Protein AF-A0A539E375-F1 (afdb_monomer)

Mean predicted aligned error: 12.91 Å

Nearest PDB structures (foldseek):
  8bmq-assembly1_D  TM=7.706E-01  e=1.655E-03  Lactobacillus delbrueckii subsp. bulgaricus ATCC 11842 = JCM 1002
  4huq-assembly1_T  TM=7.557E-01  e=3.102E-03  Levilactobacillus brevis ATCC 367

Secondary structure (DSSP, 8-state):
-HHHHHHHHHHSS-HHHHHHHHHHHHHTHHHHHHHHHHHHHH------TT----TTPPPHHHHHHHHHHHHHHHHHHHHHHHHHHHS-HHHHHHHHHHHHGGGGGGT--HHHHHHHHHHHHHHHHHHHHHHHHHHTT----SHHHHHHHHHHHHHHHHHHHHHHHHH---------GGG-SPPPGGGGHHHHHHHHHHHH-

Foldseek 3Di:
DLVVVLVVLVVVPDPVLVVQLVVQCVVCVVVLVVLLCCLQPPDCDDPPPPDPPDPDGGDPVSVVVSVVVSVVVSSVSSVVSSCVVVADPLRVLLVVLVVCVVVVVVVDDSVVVSVVVVVCVVVVVVLVVVLCVLVVVDDDPDDVRVVVSVVVSVVVSVVVVVVCVVVDDPDPPPSPVVSVPDDPPVVVVVVVVVVVVVVVD

Structure (mmCIF, N/CA/C/O backbone):
data_AF-A0A539E375-F1
#
_entry.id   AF-A0A539E375-F1
#
loop_
_atom_site.group_PDB
_atom_site.id
_atom_site.type_symbol
_atom_site.label_atom_id
_atom_site.label_alt_id
_atom_site.label_comp_id
_atom_site.label_asym_id
_atom_site.label_entity_id
_atom_site.label_seq_id
_atom_site.pdbx_PDB_ins_code
_atom_site.Cartn_x
_atom_site.Cartn_y
_atom_site.Cartn_z
_atom_site.occupancy
_atom_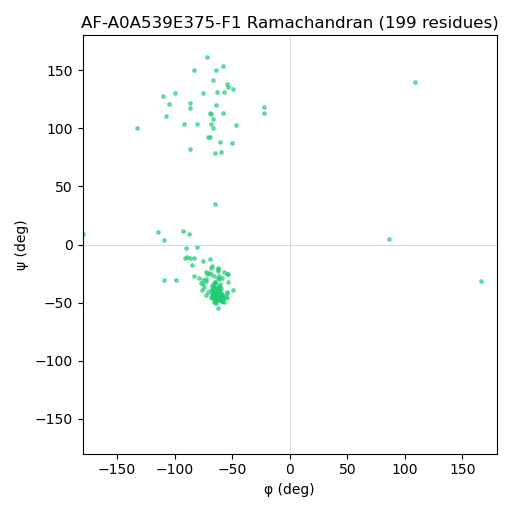site.B_iso_or_equiv
_atom_site.auth_seq_id
_atom_site.auth_comp_id
_atom_site.auth_asym_id
_atom_site.auth_atom_id
_atom_site.pdbx_PDB_model_num
ATOM 1 N N . MET A 1 1 ? 3.168 0.899 -24.588 1.00 59.06 1 MET A N 1
ATOM 2 C CA . MET A 1 1 ? 1.756 0.483 -24.402 1.00 59.06 1 MET A CA 1
ATOM 3 C C . MET A 1 1 ? 1.233 0.745 -22.989 1.00 59.06 1 MET A C 1
ATOM 5 O O . MET A 1 1 ? 0.301 1.527 -22.869 1.00 59.06 1 MET A O 1
ATOM 9 N N . ALA A 1 2 ? 1.842 0.211 -21.918 1.00 63.81 2 ALA A N 1
ATOM 10 C CA . ALA A 1 2 ? 1.397 0.464 -20.532 1.00 63.81 2 ALA A CA 1
ATOM 11 C C . ALA A 1 2 ? 1.307 1.962 -20.163 1.00 63.81 2 ALA A C 1
ATOM 13 O O . ALA A 1 2 ? 0.327 2.401 -19.568 1.00 63.81 2 ALA A O 1
ATOM 14 N N . ALA A 1 3 ? 2.281 2.767 -20.602 1.00 67.69 3 ALA A N 1
ATOM 15 C CA . ALA A 1 3 ? 2.260 4.221 -20.433 1.00 67.69 3 ALA A CA 1
ATOM 16 C C . ALA A 1 3 ? 1.077 4.905 -21.137 1.00 67.69 3 ALA A C 1
ATOM 18 O O . ALA A 1 3 ? 0.511 5.847 -20.599 1.00 67.69 3 ALA A O 1
ATOM 19 N N . VAL A 1 4 ? 0.669 4.408 -22.310 1.00 68.88 4 VAL A N 1
ATOM 20 C CA . VAL A 1 4 ? -0.450 4.961 -23.089 1.00 68.88 4 VAL A CA 1
ATOM 21 C C . VAL A 1 4 ? -1.781 4.633 -22.415 1.00 68.88 4 VAL A C 1
ATOM 23 O O . VAL A 1 4 ? -2.619 5.514 -22.262 1.00 68.88 4 VAL A O 1
ATOM 26 N N . VAL A 1 5 ? -1.951 3.397 -21.938 1.00 73.00 5 VAL A N 1
ATOM 27 C CA . VAL A 1 5 ? -3.142 2.987 -21.175 1.00 73.00 5 VAL A CA 1
ATOM 28 C C . VAL A 1 5 ? -3.276 3.818 -19.899 1.00 73.00 5 VAL A C 1
ATOM 30 O O . VAL A 1 5 ? -4.347 4.354 -19.627 1.00 73.00 5 VAL A O 1
ATOM 33 N N . LEU A 1 6 ? -2.183 3.998 -19.152 1.00 66.81 6 LEU A N 1
ATOM 34 C CA . LEU A 1 6 ? -2.184 4.827 -17.945 1.00 66.81 6 LEU A CA 1
ATOM 35 C C . LEU A 1 6 ? -2.455 6.301 -18.252 1.00 66.81 6 LEU A C 1
ATOM 37 O O . LEU A 1 6 ? -3.211 6.932 -17.519 1.00 66.81 6 LEU A O 1
ATOM 41 N N . LEU A 1 7 ? -1.913 6.834 -19.349 1.00 70.81 7 LEU A N 1
ATOM 42 C CA . LEU A 1 7 ? -2.194 8.198 -19.793 1.00 70.81 7 LEU A CA 1
ATOM 43 C C . LEU A 1 7 ? -3.685 8.386 -20.115 1.00 70.81 7 LEU A C 1
ATOM 45 O O . LEU A 1 7 ? -4.288 9.343 -19.639 1.00 70.81 7 LEU A O 1
ATOM 49 N N . ILE A 1 8 ? -4.297 7.455 -20.856 1.00 72.75 8 ILE A N 1
ATOM 50 C CA . ILE A 1 8 ? -5.730 7.480 -21.206 1.00 72.75 8 ILE A CA 1
ATOM 51 C C . ILE A 1 8 ? -6.609 7.391 -19.953 1.00 72.75 8 ILE A C 1
ATOM 53 O O . ILE A 1 8 ? -7.573 8.146 -19.814 1.00 72.75 8 ILE A O 1
ATOM 57 N N . LEU A 1 9 ? -6.275 6.497 -19.022 1.00 70.94 9 LEU A N 1
ATOM 58 C CA . LEU A 1 9 ? -7.017 6.356 -17.769 1.00 70.94 9 LEU A CA 1
ATOM 59 C C . LEU A 1 9 ? -6.914 7.611 -16.897 1.00 70.94 9 LEU A C 1
ATOM 61 O O . LEU A 1 9 ? -7.887 8.009 -16.263 1.00 70.94 9 LEU A O 1
ATOM 65 N N . TYR A 1 10 ? -5.757 8.264 -16.901 1.00 67.88 10 TYR A N 1
ATOM 66 C CA . TYR A 1 10 ? -5.515 9.468 -16.118 1.00 67.88 10 TYR A CA 1
ATOM 67 C C . TYR A 1 10 ? -6.105 10.732 -16.756 1.00 67.88 10 TYR A C 1
ATOM 69 O O . TYR A 1 10 ? -6.528 11.633 -16.038 1.00 67.88 10 TYR A O 1
ATOM 77 N N . LEU A 1 11 ? -6.224 10.775 -18.088 1.00 67.31 11 LEU A N 1
ATOM 78 C CA . LEU A 1 11 ? -7.000 11.789 -18.816 1.00 67.31 11 LEU A CA 1
ATOM 79 C C . LEU A 1 11 ? -8.493 11.744 -18.450 1.00 67.31 11 LEU A C 1
ATOM 81 O O . LEU A 1 11 ? -9.158 12.776 -18.463 1.00 67.31 11 LEU A O 1
ATOM 85 N N . ARG A 1 12 ? -9.012 10.562 -18.092 1.00 72.44 12 ARG A N 1
ATOM 86 C CA . ARG A 1 12 ? -10.367 10.380 -17.543 1.00 72.44 12 ARG A CA 1
ATOM 87 C C . ARG A 1 12 ? -10.452 10.549 -16.023 1.00 72.44 12 ARG A C 1
ATOM 89 O O . ARG A 1 12 ? -11.560 10.615 -15.494 1.00 72.44 12 ARG A O 1
ATOM 96 N N . ALA A 1 13 ? -9.323 10.599 -15.321 1.00 70.94 13 ALA A N 1
ATOM 97 C CA . ALA A 1 13 ? -9.287 10.680 -13.869 1.00 70.94 13 ALA A CA 1
ATOM 98 C C . ALA A 1 13 ? -9.466 12.131 -13.376 1.00 70.94 13 ALA A C 1
ATOM 100 O O . ALA A 1 13 ? -9.049 13.083 -14.042 1.00 70.94 13 ALA A O 1
ATOM 101 N N . PRO A 1 14 ? -10.056 12.334 -12.185 1.00 72.75 14 PRO A N 1
ATOM 102 C CA . PRO A 1 14 ? -10.202 13.665 -11.608 1.00 72.75 14 PRO A CA 1
ATOM 103 C C . PRO A 1 14 ? -8.834 14.296 -11.307 1.00 72.75 14 PRO A C 1
ATOM 105 O O . PRO A 1 14 ? -7.875 13.613 -10.953 1.00 72.75 14 PRO A O 1
ATOM 108 N N . ARG A 1 15 ? -8.740 15.633 -11.370 1.00 71.00 15 ARG A N 1
ATOM 109 C CA . ARG A 1 15 ? -7.494 16.386 -11.095 1.00 71.00 15 ARG A CA 1
ATOM 110 C C . ARG A 1 15 ? -6.900 16.116 -9.704 1.00 71.00 15 ARG A C 1
ATOM 112 O O . ARG A 1 15 ? -5.699 16.272 -9.507 1.00 71.00 15 ARG A O 1
ATOM 119 N N . SER A 1 16 ? -7.715 15.684 -8.744 1.00 72.56 16 SER A N 1
ATOM 120 C CA . SER A 1 16 ? -7.256 15.228 -7.426 1.00 72.56 16 SER A CA 1
ATOM 121 C C . SER A 1 16 ? -6.310 14.030 -7.523 1.00 72.56 16 SER A C 1
ATOM 123 O O . SER A 1 16 ? -5.349 13.950 -6.752 1.00 72.56 16 SER A O 1
ATOM 125 N N . ALA A 1 17 ? -6.523 13.152 -8.507 1.00 71.44 17 ALA A N 1
ATOM 126 C CA . ALA A 1 17 ? -5.686 11.986 -8.709 1.00 71.44 17 ALA A CA 1
ATOM 127 C C . ALA A 1 17 ? -4.273 12.341 -9.095 1.00 71.44 17 ALA A C 1
ATOM 129 O O . ALA A 1 17 ? -3.324 11.682 -8.661 1.00 71.44 17 ALA A O 1
ATOM 130 N N . THR A 1 18 ? -4.128 13.449 -9.808 1.00 73.06 18 THR A N 1
ATOM 131 C CA . THR A 1 18 ? -2.828 13.837 -10.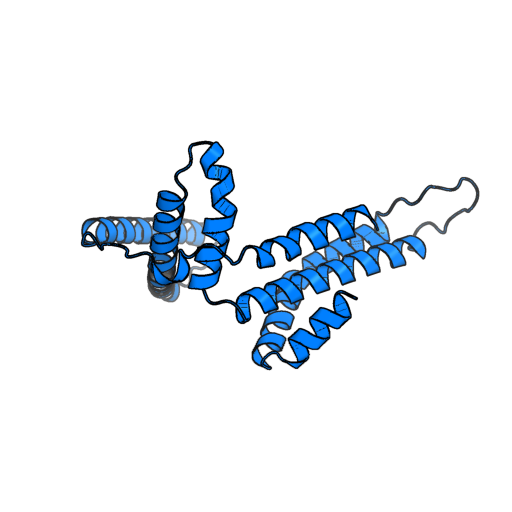306 1.00 73.06 18 THR A CA 1
ATOM 132 C C . THR A 1 18 ? -1.929 14.421 -9.233 1.00 73.06 18 THR A C 1
ATOM 134 O O . THR A 1 18 ? -0.746 14.087 -9.120 1.00 73.06 18 THR A O 1
ATOM 137 N N . LEU A 1 19 ? -2.529 15.213 -8.351 1.00 76.62 19 LEU A N 1
ATOM 138 C CA . LEU A 1 19 ? -1.866 15.758 -7.177 1.00 76.62 19 LEU A CA 1
ATOM 139 C C . LEU A 1 19 ? -1.498 14.660 -6.171 1.00 76.62 19 LEU A C 1
ATOM 141 O O . LEU A 1 19 ? -0.431 14.729 -5.554 1.00 76.62 19 LEU A O 1
ATOM 145 N N . ALA A 1 20 ? -2.345 13.639 -6.016 1.00 78.00 20 ALA A N 1
ATOM 146 C CA . ALA A 1 20 ? -2.064 12.493 -5.156 1.00 78.00 20 ALA A CA 1
ATOM 147 C C . ALA A 1 20 ? -0.881 11.662 -5.681 1.00 78.00 20 ALA A C 1
ATOM 149 O O . ALA A 1 20 ? 0.038 11.367 -4.908 1.00 78.00 20 ALA A O 1
ATOM 150 N N . ALA A 1 21 ? -0.849 11.366 -6.985 1.00 76.94 21 ALA A N 1
ATOM 151 C CA . ALA A 1 21 ? 0.270 10.679 -7.627 1.00 76.94 21 ALA A CA 1
ATOM 152 C C . ALA A 1 21 ? 1.582 11.458 -7.447 1.00 76.94 21 ALA A C 1
ATOM 154 O O . ALA A 1 21 ? 2.574 10.907 -6.969 1.00 76.94 21 ALA A O 1
ATOM 155 N N . LEU A 1 22 ? 1.582 12.769 -7.720 1.00 78.56 22 LEU A N 1
ATOM 156 C CA . LEU A 1 22 ? 2.767 13.615 -7.535 1.00 78.56 22 LEU A CA 1
ATOM 157 C C . LEU A 1 22 ? 3.243 13.654 -6.077 1.00 78.56 22 LEU A C 1
ATOM 159 O O . LEU A 1 22 ? 4.449 13.676 -5.819 1.00 78.56 22 LEU A O 1
ATOM 163 N N . ARG A 1 23 ? 2.322 13.638 -5.107 1.00 82.69 23 ARG A N 1
ATOM 164 C CA . ARG A 1 23 ? 2.670 13.577 -3.680 1.00 82.69 23 ARG A CA 1
ATOM 165 C C . ARG A 1 23 ? 3.319 12.238 -3.317 1.00 82.69 23 ARG A C 1
ATOM 167 O O . ARG A 1 23 ? 4.310 12.238 -2.584 1.00 82.69 23 ARG A O 1
ATOM 174 N N . MET A 1 24 ? 2.812 11.123 -3.850 1.00 81.00 24 MET A N 1
ATOM 175 C CA . MET A 1 24 ? 3.434 9.801 -3.693 1.00 81.00 24 MET A CA 1
ATOM 176 C C . MET A 1 24 ? 4.831 9.754 -4.322 1.00 81.00 24 MET A C 1
ATOM 178 O O . MET A 1 24 ? 5.778 9.345 -3.649 1.00 81.00 24 MET A O 1
ATOM 182 N N . LEU A 1 25 ? 4.993 10.254 -5.550 1.00 81.50 25 LEU A N 1
ATOM 183 C CA . LEU A 1 25 ? 6.292 10.305 -6.231 1.00 81.50 25 LEU A CA 1
ATOM 184 C C . LEU A 1 25 ? 7.309 11.147 -5.449 1.00 81.50 25 LEU A C 1
ATOM 186 O O . LEU A 1 25 ? 8.428 10.697 -5.209 1.00 81.50 25 LEU A O 1
ATOM 190 N N . LYS A 1 26 ? 6.912 12.336 -4.972 1.00 84.31 26 LYS A N 1
ATOM 191 C CA . LYS A 1 26 ? 7.776 13.191 -4.136 1.00 84.31 26 LYS A CA 1
ATOM 192 C C . LYS A 1 26 ? 8.207 12.495 -2.848 1.00 84.31 26 LYS A C 1
ATOM 194 O O . LYS A 1 26 ? 9.347 12.666 -2.418 1.00 84.31 26 LYS A O 1
ATOM 199 N N . ARG A 1 27 ? 7.323 11.701 -2.237 1.00 86.44 27 ARG A N 1
ATOM 200 C CA . ARG A 1 27 ? 7.648 10.923 -1.034 1.00 86.44 27 ARG A CA 1
ATOM 201 C C . ARG A 1 27 ? 8.667 9.821 -1.329 1.00 86.44 27 ARG A C 1
ATOM 203 O O . ARG A 1 27 ? 9.541 9.578 -0.505 1.00 86.44 27 ARG A O 1
ATOM 210 N N . MET A 1 28 ? 8.599 9.206 -2.509 1.00 85.00 28 MET A N 1
ATOM 211 C CA . MET A 1 28 ? 9.523 8.154 -2.949 1.00 85.00 28 MET A CA 1
ATOM 212 C C . MET A 1 28 ? 10.788 8.690 -3.641 1.00 85.00 28 MET A C 1
ATOM 214 O O . MET A 1 28 ? 11.574 7.899 -4.154 1.00 85.00 28 MET A O 1
ATOM 218 N N . ARG A 1 29 ? 11.043 10.010 -3.622 1.00 88.31 29 ARG A N 1
ATOM 219 C CA . ARG A 1 29 ? 12.193 10.639 -4.305 1.00 88.31 29 ARG A CA 1
ATOM 220 C C . ARG A 1 29 ? 13.536 9.965 -4.012 1.00 88.31 29 ARG A C 1
ATOM 222 O O . ARG A 1 29 ? 14.345 9.806 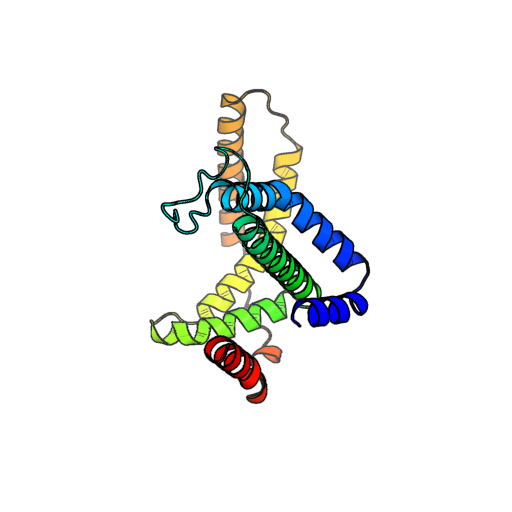-4.913 1.00 88.31 29 ARG A O 1
ATOM 229 N N . PHE A 1 30 ? 13.759 9.541 -2.767 1.00 86.94 30 PHE A N 1
ATOM 230 C CA . PHE A 1 30 ? 15.009 8.897 -2.361 1.00 86.94 30 PHE A CA 1
ATOM 231 C C . PHE A 1 30 ? 15.116 7.459 -2.858 1.00 86.94 30 PHE A C 1
ATOM 233 O O . PHE A 1 30 ? 16.214 7.003 -3.143 1.00 86.94 30 PHE A O 1
ATOM 240 N N . PHE A 1 31 ? 13.989 6.763 -3.006 1.00 84.56 31 PHE A N 1
ATOM 241 C CA . PHE A 1 31 ? 13.966 5.430 -3.595 1.00 84.56 31 PHE A CA 1
ATOM 242 C C . PHE A 1 31 ? 14.308 5.494 -5.086 1.00 84.56 31 PHE A C 1
ATOM 244 O O . PHE A 1 31 ? 15.178 4.762 -5.547 1.00 84.56 31 PHE A O 1
ATOM 251 N N . PHE A 1 32 ? 13.708 6.445 -5.813 1.00 82.25 32 PHE A N 1
ATOM 252 C CA . PHE A 1 32 ? 14.064 6.715 -7.208 1.00 82.25 32 PHE A CA 1
ATOM 253 C C . PHE A 1 32 ? 15.532 7.123 -7.354 1.00 82.25 32 PHE A C 1
ATOM 255 O O . PHE A 1 32 ? 16.211 6.609 -8.235 1.00 82.25 32 PHE A O 1
ATOM 262 N N . LEU A 1 33 ? 16.034 7.995 -6.472 1.00 84.19 33 LEU A N 1
ATOM 263 C CA . LEU A 1 33 ? 17.438 8.407 -6.477 1.00 84.19 33 LEU A CA 1
ATOM 264 C C . LEU A 1 33 ? 18.375 7.226 -6.194 1.00 84.19 33 LEU A C 1
ATOM 266 O O . LEU A 1 33 ? 19.386 7.080 -6.866 1.00 84.19 33 LEU A O 1
ATOM 270 N N . SER A 1 34 ? 18.024 6.361 -5.241 1.00 85.12 34 SER A N 1
ATOM 271 C CA . SER A 1 34 ? 18.805 5.169 -4.911 1.00 85.12 34 SER A CA 1
ATOM 272 C C . SER A 1 34 ? 18.856 4.185 -6.076 1.00 85.12 34 SER A C 1
ATOM 274 O O . SER A 1 34 ? 19.942 3.729 -6.412 1.00 85.12 34 SER A O 1
ATOM 276 N N . ILE A 1 35 ? 17.723 3.912 -6.731 1.00 80.56 35 ILE A N 1
ATOM 277 C CA . ILE A 1 35 ? 17.674 3.083 -7.942 1.00 80.56 35 ILE A CA 1
ATOM 278 C C . ILE A 1 35 ? 18.481 3.727 -9.066 1.00 80.56 35 ILE A C 1
ATOM 280 O O . ILE A 1 35 ? 19.278 3.041 -9.690 1.00 80.56 35 ILE A O 1
ATOM 284 N N . ALA A 1 36 ? 18.336 5.033 -9.297 1.00 79.88 36 ALA A N 1
ATOM 285 C CA . ALA A 1 36 ? 19.106 5.725 -10.323 1.00 79.88 36 ALA A CA 1
ATOM 286 C C . ALA A 1 36 ? 20.612 5.599 -10.061 1.00 79.88 36 ALA A C 1
ATOM 288 O O . ALA A 1 36 ? 21.340 5.173 -10.944 1.00 79.88 36 ALA A O 1
ATOM 289 N N . ILE A 1 37 ? 21.078 5.864 -8.840 1.00 80.88 37 ILE A N 1
ATOM 290 C CA . ILE A 1 37 ? 22.496 5.704 -8.485 1.00 80.88 37 ILE A CA 1
ATOM 291 C C . ILE A 1 37 ? 22.936 4.245 -8.655 1.00 80.88 37 ILE A C 1
ATOM 293 O O . ILE A 1 37 ? 23.986 3.987 -9.233 1.00 80.88 37 ILE A O 1
ATOM 297 N N . LEU A 1 38 ? 22.126 3.288 -8.201 1.00 79.56 38 LEU A N 1
ATOM 298 C CA . LEU A 1 38 ? 22.460 1.870 -8.272 1.00 79.56 38 LEU A CA 1
ATOM 299 C C . LEU A 1 38 ? 22.574 1.381 -9.724 1.00 79.56 38 LEU A C 1
ATOM 301 O O . LEU A 1 38 ? 23.555 0.735 -10.057 1.00 79.56 38 LEU A O 1
ATOM 305 N N . TYR A 1 39 ? 21.651 1.735 -10.620 1.00 71.56 39 TYR A N 1
ATOM 306 C CA . TYR A 1 39 ? 21.753 1.312 -12.025 1.00 71.56 39 TYR A CA 1
ATOM 307 C C . TYR A 1 39 ? 22.771 2.121 -12.830 1.00 71.56 39 TYR A C 1
ATOM 309 O O . TYR A 1 39 ? 23.433 1.579 -13.711 1.00 71.56 39 TYR A O 1
ATOM 317 N N . PHE A 1 40 ? 22.953 3.405 -12.535 1.00 69.25 40 PHE A N 1
ATOM 318 C CA . PHE A 1 40 ? 23.949 4.196 -13.256 1.00 69.25 40 PHE A CA 1
ATOM 319 C C . PHE A 1 40 ? 25.380 3.830 -12.842 1.00 69.25 40 PHE A C 1
ATOM 321 O O . PHE A 1 40 ? 26.282 3.941 -13.667 1.00 69.25 40 PHE A O 1
ATOM 328 N N . TRP A 1 41 ? 25.591 3.389 -11.595 1.00 65.88 41 TRP A N 1
ATOM 329 C CA . TRP A 1 41 ? 26.928 3.153 -11.039 1.00 65.88 41 TRP A CA 1
ATOM 330 C C . TRP A 1 41 ? 27.287 1.675 -10.841 1.00 65.88 41 TRP A C 1
ATOM 332 O O . TRP A 1 41 ? 28.456 1.315 -10.934 1.00 65.88 41 TRP A O 1
ATOM 342 N N . PHE A 1 42 ? 26.308 0.808 -10.565 1.00 64.75 42 PHE A N 1
ATOM 343 C CA . PHE A 1 42 ? 26.538 -0.596 -10.202 1.00 64.75 42 PHE A CA 1
ATOM 344 C C . PHE A 1 42 ? 26.020 -1.605 -11.228 1.00 64.75 42 PHE A C 1
ATOM 346 O O . PHE A 1 42 ? 26.014 -2.790 -10.910 1.00 64.75 42 PHE A O 1
ATOM 353 N N . THR A 1 43 ? 25.604 -1.202 -12.436 1.00 60.38 43 THR A N 1
ATOM 354 C CA . THR A 1 43 ? 25.233 -2.195 -13.459 1.00 60.38 43 THR A CA 1
ATOM 355 C C . THR A 1 43 ? 26.494 -2.733 -14.139 1.00 60.38 43 THR A C 1
ATOM 357 O O . THR A 1 43 ? 27.074 -2.027 -14.970 1.00 60.38 43 THR A O 1
ATOM 360 N N . PRO A 1 44 ? 26.955 -3.956 -13.814 1.00 53.50 44 PRO A N 1
ATOM 361 C CA . PRO A 1 44 ? 28.169 -4.520 -14.369 1.00 53.50 44 PRO A CA 1
ATOM 362 C C . PRO A 1 44 ? 27.768 -5.196 -15.678 1.00 53.50 44 PRO A C 1
ATOM 364 O O . PRO A 1 44 ? 27.498 -6.394 -15.726 1.00 53.50 44 PRO A O 1
ATOM 367 N N . HIS A 1 45 ? 27.652 -4.414 -16.744 1.00 54.47 45 HIS A N 1
ATOM 368 C CA . HIS A 1 45 ? 27.607 -5.006 -18.073 1.00 54.47 45 HIS A CA 1
ATOM 369 C C . HIS A 1 45 ? 29.019 -5.438 -18.434 1.00 54.47 45 HIS A C 1
ATOM 371 O O . HIS A 1 45 ? 29.960 -4.678 -18.216 1.00 54.47 45 HIS A O 1
ATOM 377 N N . ALA A 1 46 ? 29.122 -6.688 -18.891 1.00 49.56 46 ALA A N 1
ATOM 378 C CA . ALA A 1 46 ? 30.335 -7.427 -19.207 1.00 49.56 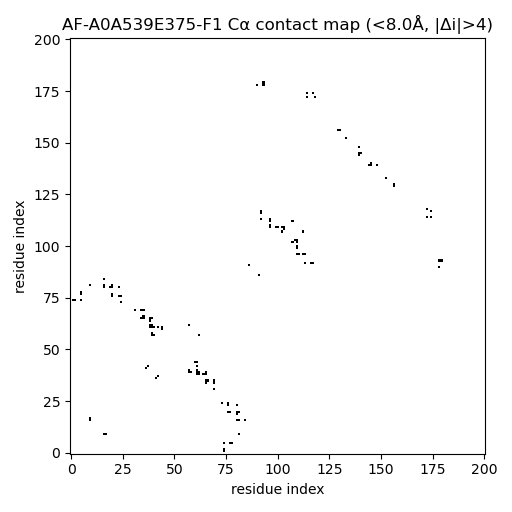46 ALA A CA 1
ATOM 379 C C . ALA A 1 46 ? 31.536 -6.521 -19.489 1.00 49.56 46 ALA A C 1
ATOM 381 O O . ALA A 1 46 ? 31.532 -5.745 -20.440 1.00 49.56 46 ALA A O 1
ATOM 382 N N . ILE A 1 47 ? 32.564 -6.658 -18.654 1.00 48.66 47 ILE A N 1
ATOM 383 C CA . ILE A 1 47 ? 33.894 -6.118 -18.901 1.00 48.66 47 ILE A CA 1
ATOM 384 C C . ILE A 1 47 ? 34.370 -6.783 -20.197 1.00 48.66 47 ILE A C 1
ATOM 386 O O . ILE A 1 47 ? 34.942 -7.873 -20.175 1.00 48.66 47 ILE A O 1
ATOM 390 N N . THR A 1 48 ? 34.063 -6.193 -21.349 1.00 48.44 48 THR A N 1
ATOM 391 C CA . THR A 1 48 ? 34.679 -6.594 -22.605 1.00 48.44 48 THR A CA 1
ATOM 392 C C . THR A 1 48 ? 36.133 -6.175 -22.490 1.00 48.44 48 THR A C 1
ATOM 394 O O . THR A 1 48 ? 36.456 -4.988 -22.534 1.00 48.44 48 THR A O 1
ATOM 397 N N . LEU A 1 49 ? 36.985 -7.170 -22.239 1.00 49.41 49 LEU A N 1
ATOM 398 C CA . LEU A 1 49 ? 38.444 -7.100 -22.213 1.00 49.41 49 LEU A CA 1
ATOM 399 C C . LEU A 1 49 ? 38.942 -6.427 -23.503 1.00 49.41 49 LEU A C 1
ATOM 401 O O . LEU A 1 49 ? 39.184 -7.105 -24.495 1.00 49.41 49 LEU A O 1
ATOM 405 N N . GLY A 1 50 ? 39.038 -5.101 -23.539 1.00 52.62 50 GLY A N 1
ATOM 406 C CA . GLY A 1 50 ? 39.499 -4.405 -24.742 1.00 52.62 50 GLY A CA 1
ATOM 407 C C . GLY A 1 50 ? 39.260 -2.905 -24.758 1.00 52.62 50 GLY A C 1
ATOM 408 O O . GLY A 1 50 ? 40.090 -2.175 -25.289 1.00 52.62 50 GLY A O 1
ATOM 409 N N . GLU A 1 51 ? 38.200 -2.416 -24.122 1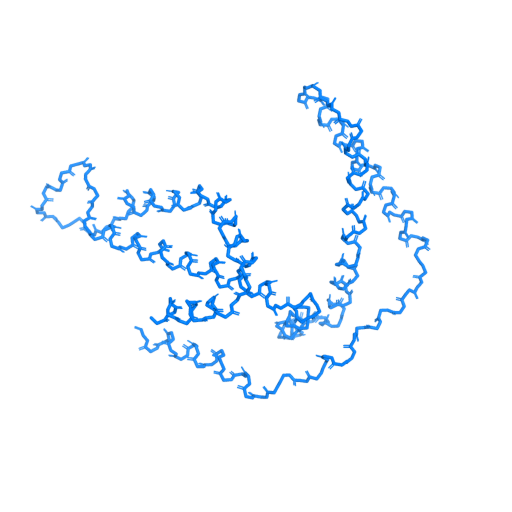.00 50.09 51 GLU A N 1
ATOM 410 C CA . GLU A 1 51 ? 37.979 -0.977 -24.024 1.00 50.09 51 GLU A CA 1
ATOM 411 C C . GLU A 1 51 ? 38.266 -0.537 -22.598 1.00 50.09 51 GLU A C 1
ATOM 413 O O . GLU A 1 51 ? 37.555 -0.892 -21.658 1.00 50.09 51 GLU A O 1
ATOM 418 N N . ALA A 1 52 ? 39.356 0.214 -22.438 1.00 53.25 52 ALA A N 1
ATOM 419 C CA . ALA A 1 52 ? 39.643 0.987 -21.243 1.00 53.25 52 ALA A CA 1
ATOM 420 C C . ALA A 1 52 ? 38.503 1.996 -21.042 1.00 53.25 52 ALA A C 1
ATOM 422 O O . ALA A 1 52 ? 38.602 3.162 -21.425 1.00 53.25 52 ALA A O 1
ATOM 423 N N . SER A 1 53 ? 37.377 1.532 -20.498 1.00 50.69 53 SER A N 1
ATOM 424 C CA . SER A 1 53 ? 36.245 2.388 -20.199 1.00 50.69 53 SER A CA 1
ATOM 425 C C . SER A 1 53 ? 36.695 3.325 -19.089 1.00 50.69 53 SER A C 1
ATOM 427 O O . SER A 1 53 ? 36.921 2.900 -17.955 1.00 50.69 53 SER A O 1
ATOM 429 N N . LEU A 1 54 ? 36.890 4.584 -19.469 1.00 53.47 54 LEU A N 1
ATOM 430 C CA . LEU A 1 54 ? 37.077 5.754 -18.620 1.00 53.47 54 LEU A CA 1
ATOM 431 C C . LEU A 1 54 ? 36.492 5.519 -17.221 1.00 53.47 54 LEU A C 1
ATOM 433 O O . LEU A 1 54 ? 35.280 5.369 -17.071 1.00 53.47 54 LEU A O 1
ATOM 437 N N . ALA A 1 55 ? 37.382 5.466 -16.228 1.00 53.47 55 ALA A N 1
ATOM 438 C CA . ALA A 1 55 ? 37.208 4.938 -14.872 1.00 53.47 55 ALA A CA 1
ATOM 439 C C . ALA A 1 55 ? 36.201 5.685 -13.959 1.00 53.47 55 ALA A C 1
ATOM 441 O O . ALA A 1 55 ? 36.401 5.787 -12.751 1.00 53.47 55 ALA A O 1
ATOM 442 N N . GLY A 1 56 ? 35.112 6.216 -14.509 1.00 54.41 56 GLY A N 1
ATOM 443 C CA . GLY A 1 56 ? 34.073 6.913 -13.754 1.00 54.41 56 GLY A CA 1
ATOM 444 C C . GLY A 1 56 ? 32.895 7.433 -14.578 1.00 54.41 56 GLY A C 1
ATOM 445 O O . GLY A 1 56 ? 32.089 8.185 -14.034 1.00 54.41 56 GLY A O 1
ATOM 446 N N . LEU A 1 57 ? 32.779 7.085 -15.869 1.00 53.94 57 LEU A N 1
ATOM 447 C CA . LEU A 1 57 ? 31.654 7.517 -16.704 1.00 53.94 57 LEU A CA 1
ATOM 448 C C . LEU A 1 57 ? 30.604 6.395 -16.822 1.00 53.94 57 LEU A C 1
ATOM 450 O O . LEU A 1 57 ? 30.966 5.262 -17.139 1.00 53.94 57 LEU A O 1
ATOM 454 N N . PRO A 1 58 ? 29.311 6.686 -16.586 1.00 56.97 58 PRO A N 1
ATOM 455 C CA . PRO A 1 58 ? 28.241 5.702 -16.729 1.00 56.97 58 PRO A CA 1
ATOM 456 C C . PRO A 1 58 ? 28.135 5.245 -18.191 1.00 56.97 58 PRO A C 1
ATOM 458 O O . PRO A 1 58 ? 28.087 6.068 -19.106 1.00 56.97 58 PRO A O 1
ATOM 461 N N . SER A 1 59 ? 28.089 3.932 -18.422 1.00 65.25 59 SER A N 1
ATOM 462 C CA . SER A 1 59 ? 27.937 3.372 -19.768 1.00 65.25 59 SER A CA 1
ATOM 463 C C . SER A 1 59 ? 26.552 3.704 -20.339 1.00 65.25 59 SER A C 1
ATOM 465 O O . SER A 1 59 ? 25.547 3.658 -19.628 1.00 65.25 59 SER A O 1
ATOM 467 N N . LEU A 1 60 ? 26.471 4.012 -21.641 1.00 66.50 60 LEU A N 1
ATOM 468 C CA . LEU A 1 60 ? 25.200 4.311 -22.325 1.00 66.50 60 LEU A CA 1
ATOM 469 C C . LEU A 1 60 ? 24.156 3.190 -22.135 1.00 66.50 60 LEU A C 1
ATOM 471 O O . LEU A 1 60 ? 22.965 3.468 -22.002 1.00 66.50 60 LEU A O 1
ATOM 475 N N . ALA A 1 61 ? 24.611 1.937 -22.030 1.00 66.56 61 ALA A N 1
ATOM 476 C CA . ALA A 1 61 ? 23.772 0.778 -21.729 1.00 66.56 61 ALA A CA 1
ATOM 477 C C . ALA A 1 61 ? 23.190 0.808 -20.300 1.00 66.56 61 ALA A C 1
ATOM 479 O O . ALA A 1 61 ? 21.997 0.563 -20.117 1.00 66.56 61 ALA A O 1
ATOM 480 N N . GLY A 1 62 ? 23.989 1.177 -19.290 1.00 65.81 62 GLY A N 1
ATOM 481 C CA . GLY A 1 62 ? 23.514 1.335 -17.908 1.00 65.81 62 GLY A CA 1
ATOM 482 C C . GLY A 1 62 ? 22.496 2.471 -17.756 1.00 65.81 62 GLY A C 1
ATOM 483 O O . GLY A 1 62 ? 21.536 2.353 -16.993 1.00 65.81 62 GLY A O 1
ATOM 484 N N . ILE A 1 63 ? 22.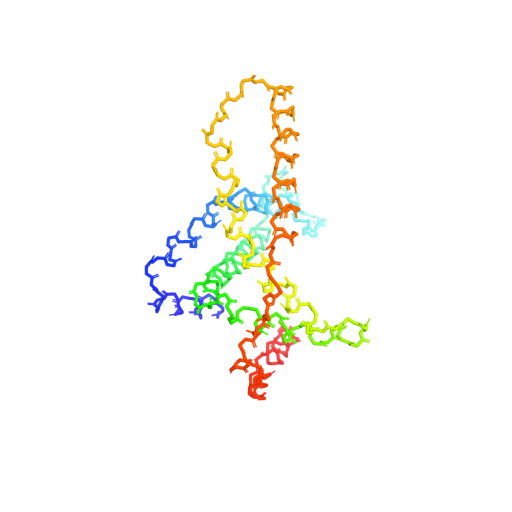646 3.539 -18.547 1.00 70.75 63 ILE A N 1
ATOM 485 C CA . ILE A 1 63 ? 21.669 4.636 -18.614 1.00 70.75 63 ILE A CA 1
ATOM 486 C C . ILE A 1 63 ? 20.337 4.138 -19.183 1.00 70.75 63 ILE A C 1
ATOM 488 O O . ILE A 1 63 ? 19.286 4.432 -18.613 1.00 70.75 63 ILE A O 1
ATOM 492 N N . GLN A 1 64 ? 20.361 3.377 -20.282 1.00 76.12 64 GLN A N 1
ATOM 493 C CA . GLN A 1 64 ? 19.144 2.863 -20.915 1.00 76.12 64 GLN A CA 1
ATOM 494 C C . GLN A 1 64 ? 18.382 1.909 -19.988 1.00 76.12 64 GLN A C 1
ATOM 496 O O . 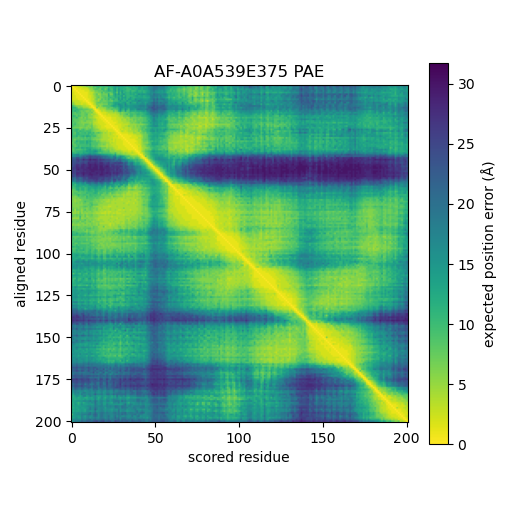GLN A 1 64 ? 17.164 2.036 -19.834 1.00 76.12 64 GLN A O 1
ATOM 501 N N . GLU A 1 65 ? 19.085 0.991 -19.328 1.00 74.00 65 GLU A N 1
ATOM 502 C CA . GLU A 1 65 ? 18.452 0.031 -18.427 1.00 74.00 65 GLU A CA 1
ATOM 503 C C . GLU A 1 65 ? 17.953 0.691 -17.132 1.00 74.00 65 GLU A C 1
ATOM 505 O O . GLU A 1 65 ? 16.828 0.438 -16.686 1.00 74.00 65 GLU A O 1
ATOM 510 N N . GLY A 1 66 ? 18.741 1.609 -16.565 1.00 77.38 66 GLY A N 1
ATOM 511 C CA . GLY A 1 66 ? 18.335 2.419 -15.420 1.00 77.38 66 GLY A CA 1
ATOM 512 C C . GLY A 1 66 ? 17.105 3.272 -15.728 1.00 77.38 66 GLY A C 1
ATOM 513 O O . GLY A 1 66 ? 16.159 3.294 -14.937 1.00 77.38 66 GLY A O 1
ATOM 514 N N . ALA A 1 67 ? 17.067 3.913 -16.900 1.00 80.19 67 ALA A N 1
ATOM 515 C CA . ALA A 1 67 ? 15.913 4.679 -17.361 1.00 80.19 67 ALA A CA 1
ATOM 516 C C . ALA A 1 67 ? 14.670 3.793 -17.526 1.00 80.19 67 ALA A C 1
ATOM 518 O O . ALA A 1 67 ? 13.591 4.168 -17.064 1.00 80.19 67 ALA A O 1
ATOM 519 N N . LEU A 1 68 ? 14.813 2.601 -18.111 1.00 81.94 68 LEU A N 1
ATOM 520 C CA . LEU A 1 68 ? 13.703 1.664 -18.292 1.00 81.94 68 LEU A CA 1
ATOM 521 C C . LEU A 1 68 ? 13.117 1.221 -16.946 1.00 81.94 68 LEU A C 1
ATOM 523 O O . LEU A 1 68 ? 11.897 1.255 -16.767 1.00 81.94 68 LEU A O 1
ATOM 527 N N . ARG A 1 69 ? 13.964 0.885 -15.966 1.00 82.69 69 ARG A N 1
ATOM 528 C CA . ARG A 1 69 ? 13.519 0.513 -14.611 1.00 82.69 69 ARG A CA 1
ATOM 529 C C . ARG A 1 69 ? 12.873 1.684 -13.874 1.00 82.69 69 ARG A C 1
ATOM 531 O O . ARG A 1 69 ? 11.861 1.494 -13.198 1.00 82.69 69 ARG A O 1
ATOM 538 N N . LEU A 1 70 ? 13.405 2.896 -14.036 1.00 82.62 70 LEU A N 1
ATOM 539 C CA . LEU A 1 70 ? 12.827 4.107 -13.452 1.00 82.62 70 LEU A CA 1
ATOM 540 C C . LEU A 1 70 ? 11.429 4.381 -14.023 1.00 82.62 70 LEU A C 1
ATOM 542 O O . LEU A 1 70 ? 10.492 4.628 -13.263 1.00 82.62 70 LEU A O 1
ATOM 546 N N . VAL A 1 71 ? 11.271 4.272 -15.345 1.00 82.44 71 VAL A N 1
ATOM 547 C CA . VAL A 1 71 ? 9.978 4.408 -16.030 1.00 82.44 71 VAL A CA 1
ATOM 548 C C . VAL A 1 71 ? 9.012 3.313 -15.588 1.00 82.44 71 VAL A C 1
ATOM 550 O O . VAL A 1 71 ? 7.873 3.623 -15.247 1.00 82.44 71 VAL A O 1
ATOM 553 N N . ALA A 1 72 ? 9.445 2.053 -15.524 1.00 83.06 72 ALA A N 1
ATOM 554 C CA . ALA A 1 72 ? 8.603 0.951 -15.064 1.00 83.06 72 ALA A CA 1
ATOM 555 C C . ALA A 1 72 ? 8.083 1.192 -13.639 1.00 83.06 72 ALA A C 1
ATOM 557 O O . ALA A 1 72 ? 6.886 1.073 -13.378 1.00 83.06 72 ALA A O 1
ATOM 558 N N . LEU A 1 73 ? 8.960 1.616 -12.729 1.00 83.25 73 LEU A N 1
ATOM 559 C CA . LEU A 1 73 ? 8.586 1.934 -11.358 1.00 83.25 73 LEU A CA 1
ATOM 560 C C . LEU A 1 73 ? 7.619 3.123 -11.280 1.00 83.25 73 LEU A C 1
ATOM 562 O O . LEU A 1 73 ? 6.641 3.069 -10.534 1.00 83.25 73 LEU A O 1
ATOM 566 N N . LEU A 1 74 ? 7.856 4.179 -12.064 1.00 81.88 74 LEU A N 1
ATOM 567 C CA . LEU A 1 74 ? 6.931 5.310 -12.168 1.00 81.88 74 LEU A CA 1
ATOM 568 C C . LEU A 1 74 ? 5.545 4.843 -12.626 1.00 81.88 74 LEU A C 1
ATOM 570 O O . LEU A 1 74 ? 4.546 5.223 -12.014 1.00 81.88 74 LEU A O 1
ATOM 574 N N . LEU A 1 75 ? 5.481 3.982 -13.645 1.00 81.88 75 LEU A N 1
ATOM 575 C CA . LEU A 1 75 ? 4.223 3.426 -14.145 1.00 81.88 75 LEU A CA 1
ATOM 576 C C . LEU A 1 75 ? 3.498 2.605 -13.075 1.00 81.88 75 LEU A C 1
ATOM 578 O O . LEU A 1 75 ? 2.295 2.785 -12.903 1.00 81.88 75 LEU A O 1
ATOM 582 N N . VAL A 1 76 ? 4.210 1.766 -12.318 1.00 82.81 76 VAL A N 1
ATOM 583 C CA . VAL A 1 76 ? 3.619 0.984 -11.218 1.00 82.81 76 VAL A CA 1
ATOM 584 C C . VAL A 1 76 ? 3.047 1.900 -10.138 1.00 82.81 76 VAL A C 1
ATOM 586 O O . VAL A 1 76 ? 1.907 1.712 -9.717 1.00 82.81 76 VAL A O 1
ATOM 589 N N . VAL A 1 77 ? 3.794 2.920 -9.709 1.00 83.56 77 VAL A N 1
ATOM 590 C CA . VAL A 1 77 ? 3.325 3.851 -8.669 1.00 83.56 77 VAL A CA 1
ATOM 591 C C . VAL A 1 77 ? 2.084 4.613 -9.134 1.00 83.56 77 VAL A C 1
ATOM 593 O O . VAL A 1 77 ? 1.130 4.751 -8.366 1.00 83.56 77 VAL A O 1
ATOM 596 N N . VAL A 1 78 ? 2.064 5.074 -10.387 1.00 79.81 78 VAL A N 1
ATOM 597 C CA . VAL A 1 78 ? 0.894 5.746 -10.971 1.00 79.81 78 VAL A CA 1
ATOM 598 C C . VAL A 1 78 ? -0.294 4.789 -11.076 1.00 79.81 78 VAL A C 1
ATOM 600 O O . VAL A 1 78 ? -1.401 5.164 -10.693 1.00 79.81 78 VAL A O 1
ATOM 603 N N . ALA A 1 79 ? -0.078 3.551 -11.524 1.00 80.25 79 ALA A N 1
ATOM 604 C CA . ALA A 1 79 ? -1.127 2.538 -11.622 1.00 80.25 79 ALA A CA 1
ATOM 605 C C . ALA A 1 79 ? -1.753 2.228 -10.256 1.00 80.25 79 ALA A C 1
ATOM 607 O O . ALA A 1 79 ? -2.974 2.245 -10.119 1.00 80.25 79 ALA A O 1
ATOM 608 N N . VAL A 1 80 ? -0.927 2.009 -9.229 1.00 84.00 80 VAL A N 1
ATOM 609 C CA . VAL A 1 80 ? -1.396 1.755 -7.859 1.00 84.00 80 VAL A CA 1
ATOM 610 C C . VAL A 1 80 ? -2.137 2.969 -7.304 1.00 84.00 80 VAL A C 1
ATOM 612 O O . VAL A 1 80 ? -3.187 2.823 -6.685 1.00 84.00 80 VAL A O 1
ATOM 615 N N . ASN A 1 81 ? -1.626 4.179 -7.532 1.00 84.00 81 ASN A N 1
ATOM 616 C CA . ASN A 1 81 ? -2.293 5.394 -7.079 1.00 84.00 81 ASN A CA 1
ATOM 617 C C . ASN A 1 81 ? -3.668 5.583 -7.734 1.00 84.00 81 ASN A C 1
ATOM 619 O O . ASN A 1 81 ? -4.608 6.000 -7.056 1.00 84.00 81 ASN A O 1
ATOM 623 N N . LEU A 1 82 ? -3.783 5.267 -9.024 1.00 80.94 82 LEU A N 1
ATOM 624 C CA . LEU A 1 82 ? -5.052 5.295 -9.735 1.00 80.94 82 LEU A CA 1
ATOM 625 C C . LEU A 1 82 ? -6.006 4.236 -9.172 1.00 80.94 82 LEU A C 1
ATOM 627 O O . LEU A 1 82 ? -7.130 4.577 -8.820 1.00 80.94 82 LEU A O 1
ATOM 631 N N . LEU A 1 83 ? -5.532 2.999 -8.996 1.00 82.44 83 LEU A N 1
ATOM 632 C CA . LEU A 1 83 ? -6.308 1.901 -8.417 1.00 82.44 83 LEU A CA 1
ATOM 633 C C . LEU A 1 83 ? -6.888 2.277 -7.048 1.00 82.44 83 LEU A C 1
ATOM 635 O O . LEU A 1 83 ? -8.072 2.065 -6.802 1.00 82.44 83 LEU A O 1
ATOM 639 N N . LEU A 1 84 ? -6.079 2.880 -6.174 1.00 83.31 84 LEU A N 1
ATOM 640 C CA . LEU A 1 84 ? -6.514 3.308 -4.841 1.00 83.31 84 LEU A CA 1
ATOM 641 C C . LEU A 1 84 ? -7.536 4.454 -4.861 1.00 83.31 84 LEU A C 1
ATOM 643 O O . LEU A 1 84 ? -8.198 4.682 -3.854 1.00 83.31 84 LEU A O 1
ATOM 647 N N . GLN A 1 85 ? -7.652 5.191 -5.965 1.00 81.44 85 GLN A N 1
ATOM 648 C CA . GLN A 1 85 ? -8.604 6.297 -6.096 1.00 81.44 85 GLN A CA 1
ATOM 649 C C . GLN A 1 85 ? -9.882 5.918 -6.826 1.00 81.44 85 GLN A C 1
ATOM 651 O O . GLN A 1 85 ? -10.931 6.492 -6.550 1.00 81.44 85 GLN A O 1
ATOM 656 N N . THR A 1 86 ? -9.800 4.975 -7.760 1.00 81.19 86 THR A N 1
ATOM 657 C CA . THR A 1 86 ? -10.963 4.484 -8.503 1.00 81.19 86 THR A CA 1
ATOM 658 C C . THR A 1 86 ? -11.710 3.385 -7.757 1.00 81.19 86 THR A C 1
ATOM 660 O O . THR A 1 86 ? -12.850 3.099 -8.104 1.00 81.19 86 THR A O 1
ATOM 663 N N . THR A 1 87 ? -11.078 2.765 -6.758 1.00 81.06 87 THR A N 1
ATOM 664 C CA . THR A 1 87 ? -11.626 1.611 -6.035 1.00 81.06 87 THR A CA 1
ATOM 665 C C . THR A 1 87 ? -11.999 2.013 -4.617 1.00 81.06 87 THR A C 1
ATOM 667 O O . THR A 1 87 ? -11.182 2.576 -3.885 1.00 81.06 87 THR A O 1
ATOM 670 N N . THR A 1 88 ? -13.231 1.714 -4.206 1.00 81.06 88 THR A N 1
ATOM 671 C CA . THR A 1 88 ? -13.660 1.958 -2.824 1.00 81.06 88 THR A CA 1
ATOM 672 C C . THR A 1 88 ? -13.005 0.960 -1.866 1.00 81.06 88 THR A C 1
ATOM 674 O O . THR A 1 88 ? -12.533 -0.107 -2.268 1.00 81.06 88 THR A O 1
ATOM 677 N N . ARG A 1 89 ? -12.985 1.291 -0.567 1.00 74.75 89 ARG A N 1
ATOM 678 C CA . ARG A 1 89 ? -12.455 0.395 0.476 1.00 74.75 89 ARG A CA 1
ATOM 679 C C . ARG A 1 89 ? -13.134 -0.981 0.442 1.00 74.75 89 ARG A C 1
ATOM 681 O O . ARG A 1 89 ? -12.441 -1.991 0.511 1.00 74.75 89 ARG A O 1
ATOM 688 N N . ASP A 1 90 ? -14.450 -1.020 0.248 1.00 74.19 90 ASP A N 1
ATOM 689 C CA . ASP A 1 90 ? -15.217 -2.271 0.201 1.00 74.19 90 ASP A CA 1
ATOM 690 C C . ASP A 1 90 ? -14.851 -3.135 -1.010 1.00 74.19 90 ASP A C 1
ATOM 692 O O . ASP A 1 90 ? -14.649 -4.341 -0.881 1.00 74.19 90 ASP A O 1
ATOM 696 N N . GLN A 1 91 ? -14.671 -2.523 -2.184 1.00 78.44 91 GLN A N 1
ATOM 697 C CA . GLN A 1 91 ? -14.246 -3.239 -3.390 1.00 78.44 91 GLN A CA 1
ATOM 698 C C . GLN A 1 91 ? -12.832 -3.822 -3.244 1.00 78.44 91 GLN A C 1
ATOM 700 O O . GLN A 1 91 ? -12.586 -4.954 -3.666 1.00 78.44 91 GLN A O 1
ATOM 705 N N . LEU A 1 92 ? -11.911 -3.094 -2.598 1.00 79.00 92 LEU A N 1
ATOM 706 C CA . LEU A 1 92 ? -10.579 -3.615 -2.270 1.00 79.00 92 LEU A CA 1
ATOM 707 C C . LEU A 1 92 ? -10.665 -4.815 -1.319 1.00 79.00 92 LEU A C 1
ATOM 709 O O . LEU A 1 92 ? -9.955 -5.800 -1.518 1.00 79.00 92 LEU A O 1
ATOM 713 N N . LEU A 1 93 ? -11.544 -4.764 -0.314 1.00 77.12 93 LEU A N 1
ATOM 714 C CA . LEU A 1 93 ? -11.735 -5.868 0.629 1.00 77.12 93 LEU A CA 1
ATOM 715 C C . LEU A 1 93 ? -12.260 -7.129 -0.045 1.00 77.12 93 LEU A C 1
ATOM 717 O O . LEU A 1 93 ? -11.755 -8.223 0.212 1.00 77.12 93 LEU A O 1
ATOM 721 N N . VAL A 1 94 ? -13.233 -6.973 -0.939 1.00 78.94 94 VAL A N 1
ATOM 722 C CA . VAL A 1 94 ? -13.789 -8.073 -1.732 1.00 78.94 94 VAL A CA 1
ATOM 723 C C . VAL A 1 94 ? -12.717 -8.676 -2.638 1.00 78.94 94 VAL A C 1
ATOM 725 O O . VAL A 1 94 ? -12.569 -9.899 -2.685 1.00 78.94 94 VAL A O 1
ATOM 728 N N . ALA A 1 95 ? -11.918 -7.840 -3.308 1.00 79.50 95 ALA A N 1
ATOM 729 C CA . ALA A 1 95 ? -10.814 -8.305 -4.144 1.00 79.50 95 ALA A CA 1
ATOM 730 C C . ALA A 1 95 ? -9.774 -9.096 -3.330 1.00 79.50 95 ALA A C 1
ATOM 732 O O . ALA A 1 95 ? -9.366 -10.183 -3.741 1.00 79.50 95 ALA A O 1
ATOM 733 N N . ILE A 1 96 ? -9.395 -8.599 -2.146 1.00 79.00 96 ILE A N 1
ATOM 734 C CA . ILE A 1 96 ? -8.478 -9.292 -1.228 1.00 79.00 96 ILE A CA 1
ATOM 735 C C . ILE A 1 96 ? -9.073 -10.627 -0.768 1.00 79.00 96 ILE A C 1
ATOM 737 O O . ILE A 1 96 ? -8.363 -11.632 -0.763 1.00 79.00 96 ILE A O 1
ATOM 741 N N . TYR A 1 97 ? -10.363 -10.673 -0.421 1.00 77.75 97 TYR A N 1
ATOM 742 C CA . TYR A 1 97 ? -11.044 -11.916 -0.046 1.00 77.75 97 TYR A CA 1
ATOM 743 C C . TYR A 1 97 ? -10.973 -12.964 -1.165 1.00 77.75 97 TYR A C 1
ATOM 745 O O . TYR A 1 97 ? -10.640 -14.123 -0.904 1.00 77.75 97 TYR A O 1
ATOM 753 N N . TRP A 1 98 ? -11.227 -12.561 -2.412 1.00 77.19 98 TRP A N 1
ATOM 754 C CA . TRP A 1 98 ? -11.120 -13.447 -3.571 1.00 77.19 98 TRP A CA 1
ATOM 755 C C . TRP A 1 98 ? -9.692 -13.932 -3.808 1.00 77.19 98 TRP A C 1
ATOM 757 O O . TRP A 1 98 ? -9.487 -15.120 -4.048 1.00 77.19 98 TRP A O 1
ATOM 767 N N . TYR A 1 99 ? -8.702 -13.054 -3.663 1.00 77.94 99 TYR A N 1
ATOM 768 C CA . TYR A 1 99 ? -7.292 -13.424 -3.797 1.00 77.94 99 TYR A CA 1
ATOM 769 C C . TYR A 1 99 ? -6.790 -14.307 -2.643 1.00 77.94 99 TYR A C 1
ATOM 771 O O . TYR A 1 99 ? -5.852 -15.082 -2.810 1.00 77.94 99 TYR A O 1
ATOM 779 N N . ALA A 1 100 ? -7.439 -14.236 -1.478 1.00 77.25 100 ALA A N 1
ATOM 780 C CA . ALA A 1 100 ? -7.167 -15.089 -0.326 1.00 77.25 100 ALA A CA 1
ATOM 781 C C . ALA A 1 100 ? -7.879 -16.454 -0.395 1.00 77.25 100 ALA A C 1
ATOM 783 O O . ALA A 1 100 ? -7.539 -17.349 0.378 1.00 77.25 100 ALA A O 1
ATOM 784 N N . ARG A 1 101 ? -8.832 -16.668 -1.316 1.00 77.69 101 ARG A N 1
ATOM 785 C CA . ARG A 1 101 ? -9.476 -17.982 -1.510 1.00 77.69 101 ARG A CA 1
ATOM 786 C C . ARG A 1 101 ? -8.508 -19.136 -1.787 1.00 77.69 101 ARG A C 1
ATOM 788 O O . ARG A 1 101 ? -8.710 -20.172 -1.163 1.00 77.69 101 ARG A O 1
ATOM 795 N N . PRO A 1 102 ? -7.473 -19.029 -2.646 1.00 77.88 102 PRO A N 1
ATOM 796 C CA . PRO A 1 102 ? -6.515 -20.124 -2.814 1.00 77.88 102 PRO A CA 1
ATOM 797 C C . PRO A 1 102 ? -5.797 -20.499 -1.508 1.00 77.88 102 PRO A C 1
ATOM 799 O O . PRO A 1 102 ? -5.485 -21.668 -1.310 1.00 77.88 102 PRO A O 1
ATOM 802 N N . LEU A 1 103 ? -5.614 -19.565 -0.565 1.00 76.94 103 LEU A N 1
ATOM 803 C CA . LEU A 1 103 ? -5.036 -19.875 0.752 1.00 76.94 103 LEU A CA 1
ATOM 804 C C . LEU A 1 103 ? -5.973 -20.726 1.627 1.00 76.94 103 LEU A C 1
ATOM 806 O O . LEU A 1 103 ? -5.520 -21.299 2.618 1.00 76.94 103 LEU A O 1
ATOM 810 N N . ALA A 1 104 ? -7.252 -20.873 1.260 1.00 77.94 104 ALA A N 1
ATOM 811 C CA . ALA A 1 104 ? -8.155 -21.812 1.922 1.00 77.94 104 ALA A CA 1
ATOM 812 C C . ALA A 1 104 ? -7.680 -23.264 1.785 1.00 77.94 104 ALA A C 1
ATOM 814 O O . ALA A 1 104 ? -7.911 -24.064 2.691 1.00 77.94 104 ALA A O 1
ATOM 815 N N . LEU A 1 105 ? -6.938 -23.578 0.715 1.00 77.12 105 LEU A N 1
ATOM 816 C CA . LEU A 1 105 ? -6.290 -24.879 0.530 1.00 77.12 105 LEU A CA 1
ATOM 817 C C . LEU A 1 105 ? -5.252 -25.174 1.627 1.00 77.12 105 LEU A C 1
ATOM 819 O O . LEU A 1 105 ? -4.974 -26.332 1.910 1.00 77.12 105 LEU A O 1
ATOM 823 N N . MET A 1 106 ? -4.718 -24.141 2.288 1.00 82.38 106 MET A N 1
ATOM 824 C CA . MET A 1 106 ? -3.752 -24.258 3.389 1.00 82.38 106 MET A CA 1
ATOM 825 C C . MET A 1 106 ? -4.426 -24.272 4.778 1.00 82.38 106 MET A C 1
ATOM 827 O O . MET A 1 106 ? -3.749 -24.113 5.791 1.00 82.38 106 MET A O 1
ATOM 831 N N . GLY A 1 107 ? -5.759 -24.418 4.851 1.00 80.12 107 GLY A N 1
ATOM 832 C CA . GLY A 1 107 ? -6.522 -24.487 6.109 1.00 80.12 107 GLY A CA 1
ATOM 833 C C . GLY A 1 107 ? -6.932 -23.133 6.710 1.00 80.12 107 GLY A C 1
ATOM 834 O O . GLY A 1 107 ? -7.526 -23.078 7.791 1.00 80.12 107 GLY A O 1
ATOM 835 N N . ILE A 1 108 ? -6.660 -22.019 6.022 1.00 78.94 108 ILE A N 1
ATOM 836 C CA . ILE A 1 108 ? -7.036 -20.671 6.472 1.00 78.94 108 ILE A CA 1
ATOM 837 C C . ILE A 1 108 ? -8.462 -20.360 6.004 1.00 78.94 108 ILE A C 1
ATOM 839 O O . ILE A 1 108 ? -8.720 -20.272 4.812 1.00 78.94 108 ILE A O 1
ATOM 843 N N . SER A 1 109 ? -9.405 -20.138 6.927 1.00 79.81 109 SER A N 1
ATOM 844 C CA . SER A 1 109 ? -10.774 -19.744 6.549 1.00 79.81 109 SER A CA 1
ATOM 845 C C . SER A 1 109 ? -10.781 -18.317 5.973 1.00 79.81 109 SER A C 1
ATOM 847 O O . SER A 1 109 ? -10.558 -17.366 6.732 1.00 79.81 109 SER A O 1
ATOM 849 N N . PRO A 1 110 ? -11.088 -18.127 4.674 1.00 73.44 110 PRO A N 1
ATOM 850 C CA . PRO A 1 110 ? -11.077 -16.805 4.047 1.00 73.44 110 PRO A CA 1
ATOM 851 C C . PRO A 1 110 ? -12.165 -15.894 4.632 1.00 73.44 110 PRO A C 1
ATOM 853 O O . PRO A 1 110 ? -11.990 -14.681 4.698 1.00 73.44 110 PRO A O 1
ATOM 856 N N . VAL A 1 111 ? -13.257 -16.475 5.144 1.00 75.44 111 VAL A N 1
ATOM 857 C CA . VAL A 1 111 ? -14.327 -15.748 5.843 1.00 75.44 111 VAL A CA 1
ATOM 858 C C . VAL A 1 111 ? -13.810 -15.132 7.145 1.00 75.44 111 VAL A C 1
ATOM 860 O O . VAL A 1 111 ? -14.028 -13.948 7.388 1.00 75.44 111 VAL A O 1
ATOM 863 N N . ARG A 1 112 ? -13.055 -15.889 7.959 1.00 78.00 112 ARG A N 1
ATOM 864 C CA . ARG A 1 112 ? -12.448 -15.351 9.192 1.00 78.00 112 ARG A CA 1
ATOM 865 C C . ARG A 1 112 ? -11.461 -14.225 8.899 1.00 78.00 112 ARG A C 1
ATOM 867 O O . ARG A 1 112 ? -11.391 -13.268 9.664 1.00 78.00 112 ARG A O 1
ATOM 874 N N . VAL A 1 113 ? -10.704 -14.340 7.809 1.00 78.31 113 VAL A N 1
ATOM 875 C CA . VAL A 1 113 ? -9.775 -13.292 7.372 1.00 78.31 113 VAL A CA 1
ATOM 876 C C . VAL A 1 113 ? -10.538 -12.036 6.957 1.00 78.31 113 VAL A C 1
ATOM 878 O O . VAL A 1 113 ? -10.228 -10.968 7.472 1.00 78.31 113 VAL A O 1
ATOM 881 N N . ALA A 1 114 ? -11.567 -12.155 6.113 1.00 76.62 114 ALA A N 1
ATOM 882 C CA . ALA A 1 114 ? -12.380 -11.013 5.696 1.00 76.62 114 ALA A CA 1
ATOM 883 C C . ALA A 1 114 ? -13.002 -10.282 6.889 1.00 76.62 114 ALA A C 1
ATOM 885 O O . ALA A 1 114 ? -12.810 -9.079 7.022 1.00 76.62 114 ALA A O 1
ATOM 886 N N . VAL A 1 115 ? -13.643 -11.011 7.810 1.00 78.00 115 VAL A N 1
ATOM 887 C CA . VAL A 1 115 ? -14.239 -10.422 9.021 1.00 78.00 115 VAL A CA 1
ATOM 888 C C . VAL A 1 115 ? -13.190 -9.688 9.857 1.00 78.00 115 VAL A C 1
ATOM 890 O O . VAL A 1 115 ? -13.423 -8.556 10.277 1.00 78.00 115 VAL A O 1
ATOM 893 N N . ARG A 1 116 ? -12.009 -10.288 10.068 1.00 83.31 116 ARG A N 1
ATOM 894 C CA . ARG A 1 116 ? -10.914 -9.629 10.797 1.00 83.31 116 ARG A CA 1
ATOM 895 C C . ARG A 1 116 ? -10.454 -8.356 10.100 1.00 83.31 116 ARG A C 1
ATOM 897 O O . ARG A 1 116 ? -10.259 -7.357 10.778 1.00 83.31 116 ARG A O 1
ATOM 904 N N . ILE A 1 117 ? -10.282 -8.373 8.779 1.00 80.81 117 ILE A N 1
ATOM 905 C CA . ILE A 1 117 ? -9.842 -7.186 8.038 1.00 80.81 117 ILE A CA 1
ATOM 906 C C . ILE A 1 117 ? -10.918 -6.094 8.095 1.00 80.81 117 ILE A C 1
ATOM 908 O O . ILE A 1 117 ? -10.574 -4.943 8.345 1.00 80.81 117 ILE A O 1
ATOM 912 N N . THR A 1 118 ? -12.200 -6.434 7.934 1.00 80.31 118 THR A N 1
ATOM 913 C CA . THR A 1 118 ? -13.312 -5.478 8.059 1.00 80.31 118 THR A CA 1
ATOM 914 C C . THR A 1 118 ? -13.338 -4.834 9.444 1.00 80.31 118 THR A C 1
ATOM 916 O O . THR A 1 118 ? -13.398 -3.610 9.543 1.00 80.31 118 THR A O 1
ATOM 919 N N . LEU A 1 119 ? -13.211 -5.636 10.508 1.00 79.94 119 LEU A N 1
ATOM 920 C CA . LEU A 1 119 ? -13.127 -5.132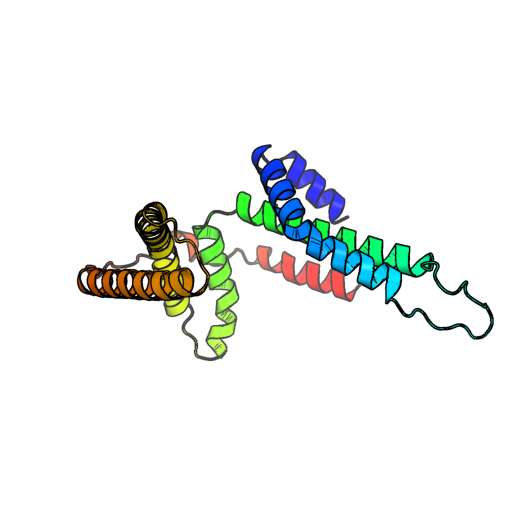 11.880 1.00 79.94 119 LEU A CA 1
ATOM 921 C C . LEU A 1 119 ? -11.906 -4.230 12.079 1.00 79.94 119 LEU A C 1
ATOM 923 O O . LEU A 1 119 ? -12.048 -3.123 12.582 1.00 79.94 119 LEU A O 1
ATOM 927 N N . ILE A 1 120 ? -10.721 -4.662 11.633 1.00 85.56 120 ILE A N 1
ATOM 928 C CA . ILE A 1 120 ? -9.487 -3.872 11.744 1.00 85.56 120 ILE A CA 1
ATOM 929 C C . ILE A 1 120 ? -9.643 -2.537 11.022 1.00 85.56 120 ILE A C 1
ATOM 931 O O . ILE A 1 120 ? -9.329 -1.501 11.597 1.00 85.56 120 ILE A O 1
ATOM 935 N N . LEU A 1 121 ? -10.129 -2.536 9.782 1.00 80.19 121 LEU A N 1
ATOM 936 C CA . LEU A 1 121 ? -10.289 -1.304 9.014 1.00 80.19 121 LEU A CA 1
ATOM 937 C C . LEU A 1 121 ? -11.320 -0.362 9.636 1.00 80.19 121 LEU A C 1
ATOM 939 O O . LEU A 1 121 ? -11.074 0.842 9.649 1.00 80.19 121 LEU A O 1
ATOM 943 N N . GLY A 1 122 ? -12.408 -0.893 10.202 1.00 79.62 122 GLY A N 1
ATOM 944 C CA . GLY A 1 122 ? -13.352 -0.101 10.994 1.00 79.62 122 GLY A CA 1
ATOM 945 C C . GLY A 1 122 ? -12.696 0.505 12.239 1.00 79.62 122 GLY A C 1
ATOM 946 O O . GLY A 1 122 ? -12.840 1.696 12.505 1.00 79.62 122 GLY A O 1
ATOM 947 N N . SER A 1 123 ? -11.896 -0.278 12.965 1.00 80.12 123 SER A N 1
ATOM 948 C CA . SER A 1 123 ? -11.201 0.183 14.174 1.00 80.12 123 SER A CA 1
ATOM 949 C C . SER A 1 123 ? -10.026 1.131 13.897 1.00 80.12 123 SER A C 1
ATOM 951 O O . SER A 1 123 ? -9.643 1.900 14.778 1.00 80.12 123 SER A O 1
ATOM 953 N N . VAL A 1 124 ? -9.425 1.099 12.702 1.00 84.44 124 VAL A N 1
ATOM 954 C CA . VAL A 1 124 ? -8.259 1.932 12.354 1.00 84.44 124 VAL A CA 1
ATOM 955 C C . VAL A 1 124 ? -8.610 3.416 12.337 1.00 84.44 124 VAL A C 1
ATOM 957 O O . VAL A 1 124 ? -7.817 4.221 12.829 1.00 84.44 124 VAL A O 1
ATOM 960 N N . ASP A 1 125 ? -9.767 3.792 11.792 1.00 80.88 125 ASP A N 1
ATOM 961 C CA . ASP A 1 125 ? -10.171 5.201 11.748 1.00 80.88 125 ASP A CA 1
ATOM 962 C C . ASP A 1 125 ? -10.391 5.743 13.176 1.00 80.88 125 ASP A C 1
ATOM 964 O O . ASP A 1 125 ? -9.911 6.829 13.513 1.00 80.88 125 ASP A O 1
ATOM 968 N N . GLU A 1 126 ? -10.993 4.946 14.064 1.00 79.88 126 GLU A N 1
ATOM 969 C CA . GLU A 1 126 ? -11.161 5.293 15.483 1.00 79.88 126 GLU A CA 1
ATOM 970 C C . GLU A 1 126 ? -9.818 5.403 16.221 1.00 79.88 126 GLU A C 1
ATOM 972 O O . GLU A 1 126 ? -9.571 6.362 16.962 1.00 79.88 126 GLU A O 1
ATOM 977 N N . ALA A 1 127 ? -8.911 4.451 15.984 1.00 82.00 127 ALA A N 1
ATOM 978 C CA . ALA A 1 127 ? -7.577 4.457 16.573 1.00 82.00 127 ALA A CA 1
ATOM 979 C C . ALA A 1 127 ? -6.768 5.688 16.132 1.00 82.00 127 ALA A C 1
ATOM 981 O O . ALA A 1 127 ? -6.066 6.289 16.946 1.00 82.00 127 ALA A O 1
ATOM 982 N N . GLN A 1 128 ? -6.889 6.119 14.870 1.00 82.56 128 GLN A N 1
ATOM 983 C CA . GLN A 1 128 ? -6.224 7.332 14.382 1.00 82.56 128 GLN A CA 1
ATOM 984 C C . GLN A 1 128 ? -6.702 8.593 15.107 1.00 82.56 128 GLN A C 1
ATOM 986 O O . GLN A 1 128 ? -5.880 9.461 15.420 1.00 82.56 128 GLN A O 1
ATOM 991 N N . VAL A 1 129 ? -8.002 8.702 15.392 1.00 83.00 129 VAL A N 1
ATOM 992 C CA . VAL A 1 129 ? -8.558 9.827 16.161 1.00 83.00 129 VAL A CA 1
ATOM 993 C C . VAL A 1 129 ? -7.987 9.834 17.581 1.00 83.00 129 VAL A C 1
ATOM 995 O O . VAL A 1 129 ? -7.512 10.873 18.044 1.00 83.00 129 VAL A O 1
ATOM 998 N N . MET A 1 130 ? -7.939 8.669 18.231 1.00 78.38 130 MET A N 1
ATOM 999 C CA . MET A 1 130 ? -7.388 8.510 19.580 1.00 78.38 130 MET A CA 1
ATOM 1000 C C . MET A 1 130 ? -5.886 8.839 19.650 1.00 78.38 130 MET A C 1
ATOM 1002 O O . MET A 1 130 ? -5.430 9.523 20.562 1.00 78.38 130 MET A O 1
ATOM 1006 N N . VAL A 1 131 ? -5.100 8.415 18.656 1.00 82.31 131 VAL A N 1
ATOM 1007 C CA . VAL A 1 131 ? -3.666 8.743 18.580 1.00 82.31 131 VAL A CA 1
ATOM 1008 C C . VAL A 1 131 ? -3.462 10.252 18.424 1.00 82.31 131 VAL A C 1
ATOM 1010 O O . VAL A 1 131 ? -2.573 10.820 19.064 1.00 82.31 131 VAL A O 1
ATOM 1013 N N . ARG A 1 132 ? -4.266 10.920 17.586 1.00 80.19 132 ARG A N 1
ATOM 1014 C CA . ARG A 1 132 ? -4.141 12.366 17.334 1.00 80.19 132 ARG A CA 1
ATOM 1015 C C . ARG A 1 132 ? -4.472 13.205 18.568 1.00 80.19 132 ARG A C 1
ATOM 1017 O O . ARG A 1 132 ? -3.729 14.146 18.841 1.00 80.19 132 ARG A O 1
ATOM 1024 N N . SER A 1 133 ? -5.515 12.858 19.322 1.00 74.56 133 SER A N 1
ATOM 1025 C CA . SER A 1 133 ? -5.892 13.594 20.541 1.00 74.56 133 SER A CA 1
ATOM 1026 C C . SER A 1 133 ? -4.823 13.494 21.635 1.00 74.56 133 SER A C 1
ATOM 1028 O O . SER A 1 133 ? -4.489 14.492 22.275 1.00 74.56 133 SER A O 1
ATOM 1030 N N . VAL A 1 134 ? -4.204 12.322 21.795 1.00 72.31 134 VAL A N 1
ATOM 1031 C CA . VAL A 1 134 ? -3.131 12.110 22.781 1.00 72.31 134 VAL A CA 1
ATOM 1032 C C . VAL A 1 134 ? -1.812 12.758 22.332 1.00 72.31 134 VAL A C 1
ATOM 1034 O O . VAL A 1 134 ? -1.080 13.316 23.152 1.00 72.31 134 VAL A O 1
ATOM 1037 N N . SER A 1 135 ? -1.511 12.741 21.027 1.00 70.75 135 SER A N 1
ATOM 1038 C CA . SER A 1 135 ? -0.251 13.273 20.478 1.00 70.75 135 SER A CA 1
ATOM 1039 C C . SER A 1 135 ? -0.203 14.804 20.417 1.00 70.75 135 SER A C 1
ATOM 1041 O O . SER A 1 135 ? 0.865 15.381 20.617 1.00 70.75 135 SER A O 1
ATOM 1043 N N . ALA A 1 136 ? -1.336 15.476 20.174 1.00 65.00 136 ALA A N 1
ATOM 1044 C CA . ALA A 1 136 ? -1.399 16.940 20.075 1.00 65.00 136 ALA A CA 1
ATOM 1045 C C . ALA A 1 136 ? -0.995 17.661 21.377 1.00 65.00 136 ALA A C 1
ATOM 1047 O O . ALA A 1 136 ? -0.590 18.819 21.350 1.00 65.00 136 ALA A O 1
ATOM 1048 N N . THR A 1 137 ? -1.048 16.960 22.509 1.00 60.91 137 THR A N 1
ATOM 1049 C CA . THR A 1 137 ? -0.833 17.534 23.843 1.00 60.91 137 THR A CA 1
ATOM 1050 C C . THR A 1 137 ? 0.642 17.498 24.288 1.00 60.91 137 THR A C 1
ATOM 1052 O O . THR A 1 137 ? 0.972 17.992 25.365 1.00 60.91 137 THR A O 1
ATOM 1055 N N . ARG A 1 138 ? 1.576 16.920 23.508 1.00 61.88 138 ARG A N 1
ATOM 1056 C CA . ARG A 1 138 ? 2.960 16.679 23.977 1.00 61.88 138 ARG A CA 1
ATOM 1057 C C . ARG A 1 138 ? 4.052 17.119 22.999 1.00 61.88 138 ARG A C 1
ATOM 1059 O O . ARG A 1 138 ? 4.459 16.368 22.118 1.00 61.88 138 ARG A O 1
ATOM 1066 N N . ALA A 1 139 ? 4.644 18.286 23.260 1.00 60.62 139 ALA A N 1
ATOM 1067 C CA . ALA A 1 139 ? 5.960 18.662 22.743 1.00 60.62 139 ALA A CA 1
ATOM 1068 C C . ALA A 1 139 ? 7.048 18.250 23.755 1.00 60.62 139 ALA A C 1
ATOM 1070 O O . ALA A 1 139 ? 7.216 18.888 24.790 1.00 60.62 139 ALA A O 1
ATOM 1071 N N . SER A 1 140 ? 7.781 17.161 23.496 1.00 61.44 140 SER A N 1
ATOM 1072 C CA . SER A 1 140 ? 8.872 16.710 24.380 1.00 61.44 140 SER A CA 1
ATOM 1073 C C . SER A 1 140 ? 10.248 17.020 23.783 1.00 61.44 140 SER A C 1
ATOM 1075 O O . SER A 1 140 ? 10.585 16.497 22.717 1.00 61.44 140 SER A O 1
ATOM 1077 N N . SER A 1 141 ? 11.075 17.798 24.487 1.00 59.09 141 SER A N 1
ATOM 1078 C CA . SER A 1 141 ? 12.484 18.022 24.140 1.00 59.09 141 SER A CA 1
ATOM 1079 C C . SER A 1 141 ? 13.387 16.930 24.747 1.00 59.09 141 SER A C 1
ATOM 1081 O O . SER A 1 141 ? 13.405 16.709 25.958 1.00 59.09 141 SER A O 1
ATOM 1083 N N . GLY A 1 142 ? 14.137 16.218 23.892 1.00 75.50 142 GLY A N 1
ATOM 1084 C CA . GLY A 1 142 ? 15.174 15.242 24.280 1.00 75.50 142 GLY A CA 1
ATOM 1085 C C . GLY A 1 142 ? 14.838 13.759 24.035 1.00 75.50 142 GLY A C 1
ATOM 1086 O O . GLY A 1 142 ? 13.724 13.304 24.283 1.00 75.50 142 GLY A O 1
ATOM 1087 N N . LEU A 1 143 ? 15.830 12.978 23.575 1.00 79.19 143 LEU A N 1
ATOM 1088 C CA . LEU A 1 143 ? 15.678 11.573 23.145 1.00 79.19 143 LEU A CA 1
ATOM 1089 C C . LEU A 1 143 ? 15.128 10.649 24.252 1.00 79.19 143 LEU A C 1
ATOM 1091 O O . LEU A 1 143 ? 14.182 9.905 24.016 1.00 79.19 143 LEU A O 1
ATOM 1095 N N . LYS A 1 144 ? 15.662 10.740 25.481 1.00 81.06 144 LYS A N 1
ATOM 1096 C CA . LYS A 1 144 ? 15.205 9.922 26.626 1.00 81.06 144 LYS A CA 1
ATOM 1097 C C . LYS A 1 144 ? 13.752 10.224 27.013 1.00 81.06 144 LYS A C 1
ATOM 1099 O O . LYS A 1 144 ? 12.967 9.306 27.230 1.00 81.06 144 LYS A O 1
ATOM 1104 N N . LYS A 1 145 ? 13.374 11.509 27.031 1.00 79.56 145 LYS A N 1
ATOM 1105 C CA . LYS A 1 145 ? 11.999 11.946 27.321 1.00 79.56 145 LYS A CA 1
ATOM 1106 C C . LYS A 1 145 ? 11.025 11.516 26.223 1.00 79.56 145 LYS A C 1
ATOM 1108 O O . LYS A 1 145 ? 9.904 11.145 26.542 1.00 79.56 145 LYS A O 1
ATOM 1113 N N . ARG A 1 146 ? 11.461 11.483 24.956 1.00 76.69 146 ARG A N 1
ATOM 1114 C CA . ARG A 1 146 ? 10.665 10.961 23.830 1.00 76.69 146 ARG A CA 1
ATOM 1115 C C . ARG A 1 146 ? 10.366 9.470 23.972 1.00 76.69 146 ARG A C 1
ATOM 1117 O O . ARG A 1 146 ? 9.228 9.076 23.754 1.00 76.69 146 ARG A O 1
ATOM 1124 N N . ILE A 1 147 ? 11.349 8.656 24.364 1.00 83.50 147 ILE A N 1
ATOM 1125 C CA . ILE A 1 147 ? 11.153 7.207 24.551 1.00 83.50 147 ILE A CA 1
ATOM 1126 C C . ILE A 1 147 ? 10.199 6.940 25.723 1.00 83.50 147 ILE A C 1
ATOM 1128 O O . ILE A 1 147 ? 9.245 6.180 25.576 1.00 83.50 147 ILE A O 1
ATOM 1132 N N . ALA A 1 148 ? 10.389 7.624 26.855 1.00 82.88 148 ALA A N 1
ATOM 1133 C CA . ALA A 1 148 ? 9.479 7.515 27.995 1.00 82.88 148 ALA A CA 1
ATOM 1134 C C . ALA A 1 148 ? 8.055 7.996 27.650 1.00 82.88 148 ALA A C 1
ATOM 1136 O O . ALA A 1 148 ? 7.069 7.359 28.021 1.00 82.88 148 ALA A O 1
ATOM 1137 N N . ALA A 1 149 ? 7.937 9.088 26.887 1.00 79.25 149 ALA A N 1
ATOM 1138 C CA . ALA A 1 149 ? 6.652 9.605 26.424 1.00 79.25 149 ALA A CA 1
ATOM 1139 C C . ALA A 1 149 ? 5.948 8.642 25.457 1.00 79.25 149 ALA A C 1
ATOM 1141 O O . ALA A 1 149 ? 4.732 8.487 25.557 1.00 79.25 149 ALA A O 1
ATOM 1142 N N . LEU A 1 150 ? 6.696 7.979 24.567 1.00 83.44 150 LEU A N 1
ATOM 1143 C CA . LEU A 1 150 ? 6.184 6.934 23.676 1.00 83.44 150 LEU A CA 1
ATOM 1144 C C . LEU A 1 150 ? 5.688 5.717 24.457 1.00 83.44 150 LEU A C 1
ATOM 1146 O O . LEU A 1 150 ? 4.608 5.221 24.158 1.00 83.44 150 LEU A O 1
ATOM 1150 N N . GLY A 1 151 ? 6.430 5.270 25.474 1.00 85.38 151 GLY A N 1
ATOM 1151 C CA . GLY A 1 151 ? 6.008 4.164 26.337 1.00 85.38 151 GLY A CA 1
ATOM 1152 C C . GLY A 1 151 ? 4.702 4.473 27.073 1.00 85.38 151 GLY A C 1
ATOM 1153 O O . GLY A 1 151 ? 3.768 3.675 27.043 1.00 85.38 151 GLY A O 1
ATOM 1154 N N . ALA A 1 152 ? 4.597 5.671 27.657 1.00 84.56 152 ALA A N 1
ATOM 1155 C CA . ALA A 1 152 ? 3.373 6.119 28.319 1.00 84.56 152 ALA A CA 1
ATOM 1156 C C . ALA A 1 152 ? 2.187 6.228 27.343 1.00 84.56 152 ALA A C 1
ATOM 1158 O O . ALA A 1 152 ? 1.072 5.844 27.686 1.00 84.56 152 ALA A O 1
ATOM 1159 N N . LEU A 1 153 ? 2.428 6.718 26.121 1.00 83.50 153 LEU A N 1
ATOM 1160 C CA . LEU A 1 153 ? 1.418 6.801 25.064 1.00 83.50 153 LEU A CA 1
ATOM 1161 C C . LEU A 1 153 ? 0.943 5.400 24.656 1.00 83.50 153 LEU A C 1
ATOM 1163 O O . LEU A 1 153 ? -0.258 5.148 24.635 1.00 83.50 153 LEU A O 1
ATOM 1167 N N . ALA A 1 154 ? 1.869 4.482 24.373 1.00 86.06 154 ALA A N 1
ATOM 1168 C CA . ALA A 1 154 ? 1.542 3.116 23.973 1.00 86.06 154 ALA A CA 1
ATOM 1169 C C . ALA A 1 154 ? 0.726 2.390 25.051 1.00 86.06 154 ALA A C 1
ATOM 1171 O O . ALA A 1 154 ? -0.272 1.750 24.726 1.00 86.06 154 ALA A O 1
ATOM 1172 N N . GLY A 1 155 ? 1.097 2.545 26.327 1.00 86.69 155 GLY A N 1
ATOM 1173 C CA . GLY A 1 155 ? 0.345 1.982 27.449 1.00 86.69 155 GLY A CA 1
ATOM 1174 C C . GLY A 1 155 ? -1.080 2.533 27.546 1.00 86.69 155 GLY A C 1
ATOM 1175 O O . GLY A 1 155 ? -2.024 1.760 27.691 1.00 86.69 155 GLY A O 1
ATOM 1176 N N . GLN A 1 156 ? -1.254 3.851 27.397 1.00 85.50 156 GLN A N 1
ATOM 1177 C CA . GLN A 1 156 ? -2.578 4.487 27.415 1.00 85.50 156 GLN A CA 1
ATOM 1178 C C . GLN A 1 156 ? -3.458 4.025 26.250 1.00 85.50 156 GLN A C 1
ATOM 1180 O O . GLN A 1 156 ? -4.620 3.686 26.467 1.00 85.50 156 GLN A O 1
ATOM 1185 N N . LEU A 1 157 ? -2.908 3.962 25.033 1.00 86.75 157 LEU A N 1
ATOM 1186 C CA . LEU A 1 157 ? -3.645 3.485 23.862 1.00 86.75 157 LEU A CA 1
ATOM 1187 C C . LEU A 1 157 ? -4.013 2.007 23.976 1.00 86.75 157 LEU A C 1
ATOM 1189 O O . LEU A 1 157 ? -5.133 1.638 23.639 1.00 86.75 157 LEU A O 1
ATOM 1193 N N . LEU A 1 158 ? -3.096 1.167 24.462 1.00 87.75 158 LEU A N 1
ATOM 1194 C CA . LEU A 1 158 ? -3.361 -0.258 24.645 1.00 87.75 158 LEU A CA 1
ATOM 1195 C C . LEU A 1 158 ? -4.473 -0.473 25.669 1.00 87.75 158 LEU A C 1
ATOM 1197 O O . LEU A 1 158 ? -5.402 -1.237 25.419 1.00 87.75 158 LEU A O 1
ATOM 1201 N N . HIS A 1 159 ? -4.398 0.227 26.799 1.00 87.56 159 HIS A N 1
ATOM 1202 C CA . HIS A 1 159 ? -5.416 0.127 27.833 1.00 87.56 159 HIS A CA 1
ATOM 1203 C C . HIS A 1 159 ? -6.780 0.606 27.320 1.00 87.56 159 HIS A C 1
ATOM 1205 O O . HIS A 1 159 ? -7.771 -0.101 27.472 1.00 87.56 159 HIS A O 1
ATOM 1211 N N . ALA A 1 160 ? -6.824 1.743 26.619 1.00 85.12 160 ALA A N 1
ATOM 1212 C CA . ALA A 1 160 ? -8.048 2.246 26.002 1.00 85.12 160 ALA A CA 1
ATOM 1213 C C . ALA A 1 160 ? -8.621 1.280 24.948 1.00 85.12 160 ALA A C 1
ATOM 1215 O O . ALA A 1 160 ? -9.835 1.084 24.893 1.00 85.12 160 ALA A O 1
ATOM 1216 N N . ALA A 1 161 ? -7.765 0.645 24.142 1.00 86.00 161 ALA A N 1
ATOM 1217 C CA . ALA A 1 161 ? -8.183 -0.342 23.152 1.00 86.00 161 ALA A CA 1
ATOM 1218 C C . ALA A 1 161 ? -8.775 -1.602 23.805 1.00 86.00 161 ALA A C 1
ATOM 1220 O O . ALA A 1 161 ? -9.809 -2.084 23.348 1.00 86.00 161 ALA A O 1
ATOM 1221 N N . ILE A 1 162 ? -8.169 -2.106 24.888 1.00 87.31 162 ILE A N 1
ATOM 1222 C CA . ILE A 1 162 ? -8.681 -3.268 25.634 1.00 87.31 162 ILE A CA 1
ATOM 1223 C C . ILE A 1 162 ? -10.032 -2.942 26.273 1.00 87.31 162 ILE A C 1
ATOM 1225 O O . ILE A 1 162 ? -10.986 -3.694 26.082 1.00 87.31 162 ILE A O 1
ATOM 1229 N N . SER A 1 163 ? -10.143 -1.810 26.973 1.00 86.44 163 SER A N 1
ATOM 1230 C CA . SER A 1 163 ? -11.399 -1.403 27.614 1.00 86.44 163 SER A CA 1
ATOM 1231 C C . SER A 1 163 ? -12.524 -1.220 26.591 1.00 86.44 163 SER A C 1
ATOM 1233 O O . SER A 1 163 ? -13.651 -1.651 26.826 1.00 86.44 163 SER A O 1
ATOM 1235 N N . ARG A 1 164 ? -12.219 -0.652 25.416 1.00 81.69 164 ARG A N 1
ATOM 1236 C CA . ARG A 1 164 ? -13.186 -0.514 24.315 1.00 81.69 164 ARG A CA 1
ATOM 1237 C C . ARG A 1 164 ? -13.574 -1.869 23.726 1.00 81.69 164 ARG A C 1
ATOM 1239 O O . ARG A 1 164 ? -14.747 -2.080 23.456 1.00 81.69 164 ARG A O 1
ATOM 1246 N N . ALA A 1 165 ? -12.628 -2.796 23.570 1.00 83.00 165 ALA A N 1
ATOM 1247 C CA . ALA A 1 165 ? -12.918 -4.149 23.096 1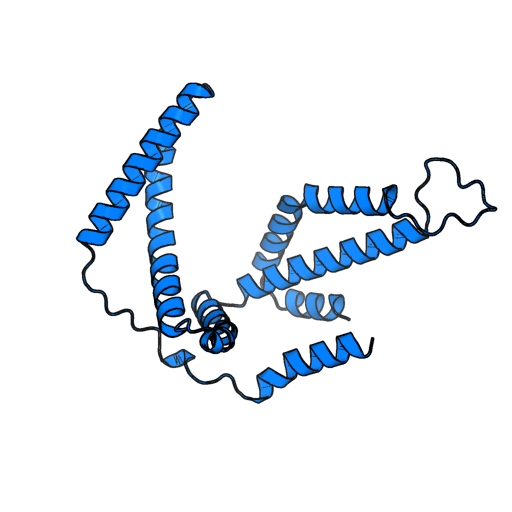.00 83.00 165 ALA A CA 1
ATOM 1248 C C . ALA A 1 165 ? -13.805 -4.940 24.073 1.00 83.00 165 ALA A C 1
ATOM 1250 O O . ALA A 1 165 ? -14.615 -5.747 23.632 1.00 83.00 165 ALA A O 1
ATOM 1251 N N . GLN A 1 166 ? -13.682 -4.695 25.381 1.00 83.88 166 GLN A N 1
ATOM 1252 C CA . GLN A 1 166 ? -14.545 -5.301 26.402 1.00 83.88 166 GLN A CA 1
ATOM 1253 C C . GLN A 1 166 ? -15.963 -4.717 26.415 1.00 83.88 166 GLN A C 1
ATOM 1255 O O . GLN A 1 166 ? -16.907 -5.420 26.756 1.00 83.88 166 GLN A O 1
ATOM 1260 N N . GLN A 1 167 ? -16.105 -3.436 26.071 1.00 81.56 167 GLN A N 1
ATOM 1261 C CA . GLN A 1 167 ? -17.389 -2.727 26.032 1.00 81.56 167 GLN A CA 1
ATOM 1262 C C . GLN A 1 167 ? -18.077 -2.790 24.666 1.00 81.56 167 GLN A C 1
ATOM 1264 O O . GLN A 1 167 ? -19.236 -2.399 24.551 1.00 81.56 167 GLN A O 1
ATOM 1269 N N . ALA A 1 168 ? -17.371 -3.237 23.628 1.00 77.94 168 ALA A N 1
ATOM 1270 C CA . ALA A 1 168 ? -17.937 -3.393 22.303 1.00 77.94 168 ALA A CA 1
ATOM 1271 C C . ALA A 1 168 ? -19.040 -4.455 22.353 1.00 77.94 168 ALA A C 1
ATOM 1273 O O . ALA A 1 168 ? -18.789 -5.612 22.694 1.00 77.94 168 ALA A O 1
ATOM 1274 N N . GLU A 1 169 ? -20.262 -4.060 22.001 1.00 69.25 169 GLU A N 1
ATOM 1275 C CA . GLU A 1 169 ? -21.339 -5.016 21.774 1.00 69.25 169 GLU A CA 1
ATOM 1276 C C . GLU A 1 169 ? -20.933 -6.013 20.681 1.00 69.25 169 GLU A C 1
ATOM 1278 O O . GLU A 1 169 ? -20.102 -5.719 19.815 1.00 69.25 169 GLU A O 1
ATOM 1283 N N . LEU A 1 170 ? -21.518 -7.214 20.730 1.00 65.56 170 LEU A N 1
ATOM 1284 C CA . LEU A 1 170 ? -21.376 -8.238 19.696 1.00 65.56 170 LEU A CA 1
ATOM 1285 C C . LEU A 1 170 ? -22.013 -7.740 18.393 1.00 65.56 170 LEU A C 1
ATOM 1287 O O . LEU A 1 170 ? -23.126 -8.112 18.027 1.00 65.56 170 LEU A O 1
ATOM 1291 N N . THR A 1 171 ? -21.287 -6.880 17.686 1.00 64.38 171 THR A N 1
ATOM 1292 C CA . THR A 1 171 ? -21.679 -6.364 16.385 1.00 64.38 171 THR A CA 1
ATOM 1293 C C . THR A 1 171 ? -21.624 -7.513 15.395 1.00 64.38 171 THR A C 1
ATOM 1295 O O . THR A 1 171 ? -20.551 -8.025 15.062 1.00 64.38 171 THR A O 1
ATOM 1298 N N . ILE A 1 172 ? -22.793 -7.922 14.908 1.00 61.56 172 ILE A N 1
ATOM 1299 C CA . ILE A 1 172 ? -22.889 -8.836 13.776 1.00 61.56 172 ILE A CA 1
ATOM 1300 C C . ILE A 1 172 ? -22.351 -8.076 12.565 1.00 61.56 172 ILE A C 1
ATOM 1302 O O . ILE A 1 172 ? -23.025 -7.223 11.993 1.00 61.56 172 ILE A O 1
ATOM 1306 N N . VAL A 1 173 ? -21.099 -8.356 12.203 1.00 63.28 173 VAL A N 1
ATOM 1307 C CA . VAL A 1 173 ? -20.485 -7.820 10.989 1.00 63.28 173 VAL A CA 1
ATOM 1308 C C . VAL A 1 173 ? -21.139 -8.518 9.804 1.00 63.28 173 VAL A C 1
ATOM 1310 O O . VAL A 1 173 ? -20.718 -9.598 9.384 1.00 63.28 173 VAL A O 1
ATOM 1313 N N . SER A 1 174 ? -22.190 -7.903 9.269 1.00 55.81 174 SER A N 1
ATOM 1314 C CA . SER A 1 174 ? -22.706 -8.231 7.950 1.00 55.81 174 SER A CA 1
ATOM 1315 C C . SER A 1 174 ? -21.673 -7.773 6.924 1.00 55.81 174 SER A C 1
ATOM 1317 O O . SER A 1 174 ? -21.644 -6.625 6.493 1.00 55.81 174 SER A O 1
ATOM 1319 N N . VAL A 1 175 ? -20.768 -8.678 6.542 1.00 58.94 175 VAL A N 1
ATOM 1320 C CA . VAL A 1 175 ? -19.991 -8.497 5.311 1.00 58.94 175 VAL A CA 1
ATOM 1321 C C . VAL A 1 175 ? -21.026 -8.370 4.202 1.00 58.94 175 VAL A C 1
ATOM 1323 O O . VAL A 1 175 ? -21.769 -9.324 3.977 1.00 58.94 175 VAL A O 1
ATOM 1326 N N . SER A 1 176 ? -21.127 -7.190 3.589 1.00 55.22 176 SER A N 1
ATOM 1327 C CA . SER A 1 176 ? -22.126 -6.842 2.580 1.00 55.22 176 SER A CA 1
ATOM 1328 C C . SER A 1 176 ? -22.215 -7.968 1.550 1.00 55.22 176 SER A C 1
ATOM 1330 O O . SER A 1 176 ? -21.324 -8.140 0.714 1.00 55.22 176 SER A O 1
ATOM 1332 N N . GLN A 1 177 ? -23.260 -8.792 1.658 1.00 52.59 177 GLN A N 1
ATOM 1333 C CA . GLN A 1 177 ? -23.426 -9.980 0.821 1.00 52.59 177 GLN A CA 1
ATOM 1334 C C . GLN A 1 177 ? -23.550 -9.604 -0.661 1.00 52.59 177 GLN A C 1
ATOM 1336 O O . GLN A 1 177 ? -23.187 -10.410 -1.516 1.00 52.59 177 GLN A O 1
ATOM 1341 N N . ASP A 1 178 ? -23.926 -8.357 -0.956 1.00 53.03 178 ASP A N 1
ATOM 1342 C CA . ASP A 1 178 ? -24.072 -7.791 -2.300 1.00 53.03 178 ASP A CA 1
ATOM 1343 C C . ASP A 1 178 ? -22.818 -7.936 -3.183 1.00 53.03 178 ASP A C 1
ATOM 1345 O O . ASP A 1 178 ? -22.932 -8.019 -4.403 1.00 53.03 178 ASP A O 1
ATOM 1349 N N . TYR A 1 179 ? -21.621 -8.045 -2.593 1.00 55.25 179 TYR A N 1
ATOM 1350 C CA . TYR A 1 179 ? -20.361 -8.208 -3.334 1.00 55.25 179 TYR A CA 1
ATOM 1351 C C . TYR A 1 179 ? -19.736 -9.607 -3.213 1.00 55.25 179 TYR A C 1
ATOM 1353 O O . TYR A 1 179 ? -18.649 -9.852 -3.735 1.00 55.25 179 TYR A O 1
ATOM 1361 N N . THR A 1 180 ? -20.410 -10.546 -2.540 1.00 54.97 180 THR A N 1
ATOM 1362 C CA . THR A 1 180 ? -19.962 -11.951 -2.459 1.00 54.97 180 THR A CA 1
ATOM 1363 C C . THR A 1 180 ? -20.321 -12.780 -3.693 1.00 54.97 180 THR A C 1
ATOM 1365 O O . THR A 1 180 ? -19.916 -13.942 -3.789 1.00 54.97 180 THR A O 1
ATOM 1368 N N . GLY A 1 181 ? -21.013 -12.178 -4.669 1.00 62.81 181 GLY A N 1
ATOM 1369 C CA . GLY A 1 181 ? -21.173 -12.749 -6.000 1.00 62.81 181 GLY A CA 1
ATOM 1370 C C . GLY A 1 181 ? -19.814 -13.098 -6.608 1.00 62.81 181 GLY A C 1
ATOM 1371 O O . GLY A 1 181 ? -18.850 -12.339 -6.501 1.00 62.81 181 GLY A O 1
ATOM 1372 N N . SER A 1 182 ? -19.716 -14.281 -7.216 1.00 62.78 182 SER A N 1
ATOM 1373 C CA . SER A 1 182 ? -18.504 -14.675 -7.931 1.00 62.78 182 SER A CA 1
ATOM 1374 C C . SER A 1 182 ? -18.200 -13.642 -9.016 1.00 62.78 182 SER A C 1
ATOM 1376 O O . SER A 1 182 ? -19.123 -13.302 -9.761 1.00 62.78 182 SER A O 1
ATOM 1378 N N . PRO A 1 183 ? -16.954 -13.130 -9.133 1.00 68.62 183 PRO A N 1
ATOM 1379 C CA . PRO A 1 183 ? -16.610 -12.258 -10.240 1.00 68.62 183 PRO A CA 1
ATOM 1380 C C . PRO A 1 183 ? -16.965 -12.990 -11.541 1.00 68.62 183 PRO A C 1
ATOM 1382 O O . PRO A 1 183 ? -16.740 -14.206 -11.628 1.00 68.62 183 PRO A O 1
ATOM 1385 N N . PRO A 1 184 ? -17.548 -12.294 -12.532 1.00 73.81 184 PRO A N 1
ATOM 1386 C CA . PRO A 1 184 ? -17.889 -12.895 -13.811 1.00 73.81 184 PRO A CA 1
ATOM 1387 C C . PRO A 1 184 ? -16.684 -13.661 -14.358 1.00 73.81 184 PRO A C 1
ATOM 1389 O O . PRO A 1 184 ? -15.577 -13.124 -14.370 1.00 73.81 184 PRO A O 1
ATOM 1392 N N . GLY A 1 185 ? -16.880 -14.895 -14.835 1.00 74.62 185 GLY A N 1
ATOM 1393 C CA . GLY A 1 185 ? -15.785 -15.745 -15.333 1.00 74.62 185 GLY A CA 1
ATOM 1394 C C . GLY A 1 185 ? -14.919 -15.066 -16.403 1.00 74.62 185 GLY A C 1
ATOM 1395 O O . GLY A 1 185 ? -13.727 -15.331 -16.503 1.00 74.62 185 GLY A O 1
ATOM 1396 N N . TRP A 1 186 ? -15.487 -14.096 -17.124 1.00 75.69 186 TRP A N 1
ATOM 1397 C CA . TRP A 1 186 ? -14.780 -13.276 -18.103 1.00 75.69 186 TRP A CA 1
ATOM 1398 C C . TRP A 1 186 ? -13.650 -12.422 -17.507 1.00 75.69 186 TRP A C 1
ATOM 1400 O O . TRP A 1 186 ? -12.654 -12.166 -18.178 1.00 75.69 186 TRP A O 1
ATOM 1410 N N . GLN A 1 187 ? -13.752 -12.015 -16.239 1.00 79.62 187 GLN A N 1
ATOM 1411 C CA . GLN A 1 187 ? -12.710 -11.226 -15.574 1.00 79.62 187 GLN A CA 1
ATOM 1412 C C . GLN A 1 187 ? -11.424 -12.031 -15.331 1.00 79.62 187 GLN A C 1
ATOM 1414 O O . GLN A 1 187 ? -10.352 -11.441 -15.206 1.00 79.62 187 GLN A O 1
ATOM 1419 N N . TRP A 1 188 ? -11.494 -13.366 -15.338 1.00 73.69 188 TRP A N 1
ATOM 1420 C CA . TRP A 1 188 ? -10.320 -14.235 -15.212 1.00 73.69 188 TRP A CA 1
ATOM 1421 C C . TRP A 1 188 ? -9.483 -14.317 -16.491 1.00 73.69 188 TRP A C 1
ATOM 1423 O O . TRP A 1 188 ? -8.318 -14.709 -16.426 1.00 73.69 188 TRP A O 1
ATOM 1433 N N . PHE A 1 189 ? -10.002 -13.863 -17.636 1.00 81.44 189 PHE A N 1
ATOM 1434 C CA . PHE A 1 189 ? -9.176 -13.733 -18.837 1.00 81.44 189 PHE A CA 1
ATOM 1435 C C . PHE A 1 189 ? -8.127 -12.626 -18.714 1.00 81.44 189 PHE A C 1
ATOM 1437 O O . PHE A 1 189 ? -7.086 -12.731 -19.350 1.00 81.44 189 PHE A O 1
ATOM 1444 N N . TYR A 1 190 ? -8.337 -11.598 -17.883 1.00 78.00 190 TYR A N 1
ATOM 1445 C CA . TYR A 1 190 ? -7.342 -10.537 -17.691 1.00 78.00 190 TYR A CA 1
ATOM 1446 C C . TYR A 1 190 ? -6.014 -11.046 -17.108 1.00 78.00 190 TYR A C 1
ATOM 1448 O O . TYR A 1 190 ? -4.983 -10.806 -17.736 1.00 78.00 190 TYR A O 1
ATOM 1456 N N . PRO A 1 191 ? -5.981 -11.757 -15.961 1.00 73.81 191 PRO A N 1
ATOM 1457 C CA . PRO A 1 191 ? -4.729 -12.288 -15.431 1.00 73.81 191 PRO A CA 1
ATOM 1458 C C . PRO A 1 191 ? -4.117 -13.347 -16.353 1.00 73.81 191 PRO A C 1
ATOM 1460 O O . PRO A 1 191 ? -2.909 -13.324 -16.549 1.00 73.81 191 PRO A O 1
ATOM 1463 N N . VAL A 1 192 ? -4.922 -14.220 -16.971 1.00 76.81 192 VAL A N 1
ATOM 1464 C CA . VAL A 1 192 ? -4.422 -15.250 -17.903 1.00 76.81 192 VAL A CA 1
ATOM 1465 C C . VAL A 1 192 ? -3.822 -14.622 -19.161 1.00 76.81 192 VAL A C 1
ATOM 1467 O O . VAL A 1 192 ? -2.737 -15.010 -19.582 1.00 76.81 192 VAL A O 1
ATOM 1470 N N . GLY A 1 193 ? -4.483 -13.615 -19.732 1.00 78.38 193 GLY A N 1
ATOM 1471 C CA . GLY A 1 193 ? -3.987 -12.870 -20.885 1.00 78.38 193 GLY A CA 1
ATOM 1472 C C . GLY A 1 193 ? -2.720 -12.079 -20.566 1.00 78.38 193 GLY A C 1
ATOM 1473 O O . GLY A 1 193 ? -1.803 -12.048 -21.379 1.00 78.38 193 GLY A O 1
ATOM 1474 N N . LEU A 1 194 ? -2.625 -11.495 -19.368 1.00 73.19 194 LEU A N 1
ATOM 1475 C CA . LEU A 1 194 ? -1.423 -10.790 -18.917 1.00 73.19 194 LEU A CA 1
ATOM 1476 C C . LEU A 1 194 ? -0.253 -11.759 -18.688 1.00 73.19 194 LEU A C 1
ATOM 1478 O O . LEU A 1 194 ? 0.874 -11.448 -19.065 1.00 73.19 194 LEU A O 1
ATOM 1482 N N . LEU A 1 195 ? -0.519 -12.943 -18.131 1.00 74.50 195 LEU A N 1
ATOM 1483 C CA . LEU A 1 195 ? 0.483 -13.987 -17.910 1.00 74.50 195 LEU A CA 1
ATOM 1484 C C . LEU A 1 195 ? 0.980 -14.560 -19.245 1.00 74.50 195 LEU A C 1
ATOM 1486 O O . LEU A 1 195 ? 2.185 -14.625 -19.463 1.00 74.50 195 LEU A O 1
ATOM 1490 N N . LEU A 1 196 ? 0.072 -14.878 -20.174 1.00 74.00 196 LEU A N 1
ATOM 1491 C CA . LEU A 1 196 ? 0.430 -15.292 -21.535 1.00 74.00 196 LEU A CA 1
ATOM 1492 C C . LEU A 1 196 ? 1.242 -14.219 -22.259 1.00 74.00 196 LEU A C 1
ATOM 1494 O O . LEU A 1 196 ? 2.243 -14.541 -22.887 1.00 74.00 196 LEU A O 1
ATOM 1498 N N . PHE A 1 197 ? 0.856 -12.949 -22.134 1.00 74.06 197 PHE A N 1
ATOM 1499 C CA . PHE A 1 197 ? 1.607 -11.837 -22.710 1.00 74.06 197 PHE A CA 1
ATOM 1500 C C . PHE A 1 197 ? 3.023 -11.730 -22.131 1.00 74.06 197 PHE A C 1
ATOM 1502 O O . PHE A 1 197 ? 3.961 -11.515 -22.885 1.00 74.06 197 PHE A O 1
ATOM 1509 N N . PHE A 1 198 ? 3.190 -11.902 -20.818 1.00 69.19 198 PHE A N 1
ATOM 1510 C CA . PHE A 1 198 ? 4.505 -11.841 -20.172 1.00 69.19 198 PHE A CA 1
ATOM 1511 C C . PHE A 1 198 ? 5.391 -13.055 -20.494 1.00 69.19 198 PHE A C 1
ATOM 1513 O O . PHE A 1 198 ? 6.606 -12.948 -20.428 1.00 69.19 198 PHE A O 1
ATOM 1520 N N . VAL A 1 199 ? 4.796 -14.205 -20.821 1.00 71.00 199 VAL A N 1
ATOM 1521 C CA . VAL A 1 199 ? 5.524 -15.422 -21.228 1.00 71.00 199 VAL A CA 1
ATOM 1522 C C . VAL A 1 199 ? 5.903 -15.396 -22.716 1.00 71.00 199 VAL A C 1
ATOM 1524 O O . VAL A 1 199 ? 6.877 -16.033 -23.103 1.00 71.00 199 VAL A O 1
ATOM 1527 N N . LEU A 1 200 ? 5.138 -14.687 -23.551 1.00 62.41 200 LEU A N 1
ATOM 1528 C CA . LEU A 1 200 ? 5.362 -14.572 -25.000 1.00 62.41 200 LEU A CA 1
ATOM 1529 C C . LEU A 1 200 ? 6.276 -13.403 -25.410 1.00 62.41 200 LEU A C 1
ATOM 1531 O O . LEU A 1 200 ? 6.647 -13.332 -26.582 1.00 62.41 200 LEU A O 1
ATOM 1535 N N . LEU A 1 201 ? 6.593 -12.486 -24.492 1.00 51.53 201 LEU A N 1
ATOM 1536 C CA . LEU A 1 201 ? 7.459 -11.321 -24.707 1.00 51.53 201 LEU A CA 1
ATOM 1537 C C . LEU A 1 201 ? 8.856 -11.564 -24.124 1.00 51.53 201 LEU A C 1
ATOM 1539 O O . LEU A 1 201 ? 9.832 -11.130 -24.773 1.00 51.53 201 LEU A O 1
#

Sequence (201 aa):
MAAVVLLILYLRAPRSATLAALRMLKRMRFFFLSIAILYFWFTPHAITLGEASLAGLPSLAGIQEGALRLVALLLVVVAVNLLLQTTTRDQLLVAIYWYARPLALMGISPVRVAVRITLILGSVDEAQVMVRSVSATRASSGLKKRIAALGALAGQLLHAAISRAQQAELTIVSVSQDYTGSPPGWQWFYPVGLLLFFVLL

Radius of gyration: 24.32 Å; Cα contacts (8 Å, |Δi|>4): 72; chains: 1; bounding box: 64×44×53 Å

pLDDT: mean 74.21, std 10.12, range [48.44, 88.31]

Solvent-accessible surface area (backbone atoms only — not comparable to full-atom values): 11859 Å² total; per-residue (Å²): 107,72,68,56,54,52,49,56,54,51,73,73,44,60,74,68,57,55,57,50,37,52,52,52,51,63,73,42,45,64,59,55,49,50,50,45,51,43,26,42,72,64,54,83,69,79,85,61,91,82,65,88,68,63,96,82,64,66,50,74,67,27,48,53,54,30,48,51,52,51,51,51,51,51,51,50,53,45,51,52,47,48,51,65,71,78,42,53,74,66,57,51,50,47,50,50,37,60,69,38,44,71,48,38,79,77,75,45,60,41,66,63,50,45,52,51,50,54,51,49,59,60,49,46,61,56,50,51,53,56,51,49,64,63,51,76,76,60,90,69,84,54,73,70,53,43,54,53,51,48,52,54,48,51,52,52,53,50,52,52,51,50,56,48,62,72,67,51,71,92,71,81,79,75,70,67,64,88,64,69,60,77,75,61,74,72,65,58,49,55,61,53,51,51,50,51,50,65,73,75,107